Protein AF-A0AA36JRI0-F1 (afdb_monomer_lite)

pLDDT: mean 89.6, std 13.32, range [32.53, 98.69]

Sequence (360 aa):
MAWDYDLCLRDDVWRLEVPVTGDVSVDVSPTEVCLSLPGSQRRITLPVHAALCVEQCSVRRDRRGRLHLAWPGSIGGSFPVLRRVCEAPLIFVAPQFLERDLCSELIRAAQKHGKAVPIFGEDVKYDMPTWPERSDLSPALSEALESIYRRLDLLMGTVRRVDEHPARVHFVAPRGRSSRLPSGLHLDTNGAPFRFCTALIYLDTLPQPSGDGATVFPCAQNEVWSQSAHDAAKKLLAEGNLHTSNLADPDLEPLAQELVFAGEEKQGLSVYPEAGKLLLFFTMGDHGDVDPMSWHGGARVGSAGAHGGKWMLQIFKTIPPELRNHPDEVTRFLTRCRQPPSFVQGLSHHPQEKIEKPTP

Radius of gyration: 22.79 Å; chains: 1; bounding box: 61×52×59 Å

Structure (mmCIF, N/CA/C/O backbone):
data_AF-A0AA36JRI0-F1
#
_entry.id   AF-A0AA36JRI0-F1
#
loop_
_atom_site.group_PDB
_atom_site.id
_atom_site.type_symbol
_atom_site.label_atom_id
_atom_site.label_alt_id
_atom_site.label_comp_id
_atom_site.label_asym_id
_atom_site.label_entity_id
_atom_site.label_seq_id
_atom_site.pdbx_PDB_ins_code
_atom_site.Cartn_x
_atom_site.Cartn_y
_atom_site.Cartn_z
_atom_site.occupancy
_atom_site.B_iso_or_equiv
_atom_site.auth_seq_id
_atom_site.auth_comp_id
_atom_site.auth_asym_id
_atom_site.auth_atom_id
_atom_site.pdbx_PDB_model_num
ATOM 1 N N . MET A 1 1 ? -33.703 -11.365 14.535 1.00 51.75 1 MET A N 1
ATOM 2 C CA . MET A 1 1 ? -33.769 -9.938 14.152 1.00 51.75 1 MET A CA 1
ATOM 3 C C . MET A 1 1 ? -32.437 -9.295 14.497 1.00 51.75 1 MET A C 1
ATOM 5 O O . MET A 1 1 ? -32.099 -9.249 15.680 1.00 51.75 1 MET A O 1
ATOM 9 N N . ALA A 1 2 ? -31.667 -8.884 13.487 1.00 56.91 2 ALA A N 1
ATOM 10 C CA . ALA A 1 2 ? -30.500 -8.030 13.696 1.00 56.91 2 ALA A CA 1
ATOM 11 C C . ALA A 1 2 ? -30.974 -6.701 14.309 1.00 56.91 2 ALA A C 1
ATOM 13 O O . ALA A 1 2 ? -32.068 -6.244 13.985 1.00 56.91 2 ALA A O 1
ATOM 14 N N . TRP A 1 3 ? -30.230 -6.155 15.269 1.00 65.81 3 TRP A N 1
ATOM 15 C CA . TRP A 1 3 ? -30.494 -4.800 15.755 1.00 65.81 3 TRP A CA 1
ATOM 16 C C . TRP A 1 3 ? -29.685 -3.840 14.907 1.00 65.81 3 TRP A C 1
ATOM 18 O O . TRP A 1 3 ? -28.501 -4.087 14.689 1.00 65.81 3 TRP A O 1
ATOM 28 N N . ASP A 1 4 ? -30.323 -2.765 14.467 1.00 84.75 4 ASP A N 1
ATOM 29 C CA . ASP A 1 4 ? -29.620 -1.663 13.832 1.00 84.75 4 ASP A CA 1
ATOM 30 C C . ASP A 1 4 ? -28.802 -0.951 14.908 1.00 84.75 4 ASP A C 1
ATOM 32 O O . ASP A 1 4 ? -29.363 -0.394 15.850 1.00 84.75 4 ASP A O 1
ATOM 36 N N . TYR A 1 5 ? -27.480 -1.003 14.798 1.00 88.94 5 TYR A N 1
ATOM 37 C CA . TYR A 1 5 ? -26.577 -0.125 15.533 1.00 88.94 5 TYR A CA 1
ATOM 38 C C . TYR A 1 5 ? -25.754 0.673 14.526 1.00 88.94 5 TYR A C 1
ATOM 40 O O . TYR A 1 5 ? -25.496 0.202 13.419 1.00 88.94 5 TYR A O 1
ATOM 48 N N . ASP A 1 6 ? -25.344 1.875 14.915 1.00 87.62 6 ASP A N 1
ATOM 49 C CA . ASP A 1 6 ? -24.472 2.725 14.106 1.00 87.62 6 ASP A CA 1
ATOM 50 C C . ASP A 1 6 ? -23.153 2.928 14.849 1.00 87.62 6 ASP A C 1
ATOM 52 O O . ASP A 1 6 ? -23.145 3.410 15.981 1.00 87.62 6 ASP A O 1
ATOM 56 N N . LEU A 1 7 ? -22.045 2.519 14.235 1.00 87.19 7 LEU A N 1
ATOM 57 C CA . LEU A 1 7 ? -20.700 2.734 14.755 1.00 87.19 7 LEU A CA 1
ATOM 58 C C . LEU A 1 7 ? -19.967 3.683 13.810 1.00 87.19 7 LEU A C 1
ATOM 60 O O . LEU A 1 7 ? -19.677 3.325 12.669 1.00 87.19 7 LEU A O 1
ATOM 64 N N . CYS A 1 8 ? -19.615 4.870 14.294 1.00 84.19 8 CYS A N 1
ATOM 65 C CA . CYS A 1 8 ? -18.895 5.863 13.505 1.00 84.19 8 CYS A CA 1
ATOM 66 C C . CYS A 1 8 ? -17.779 6.532 14.311 1.00 84.19 8 CYS A C 1
ATOM 68 O O . CYS A 1 8 ? -17.851 6.624 15.532 1.00 84.19 8 CYS A O 1
ATOM 70 N N . LEU A 1 9 ? -16.749 7.026 13.627 1.00 78.12 9 LEU A N 1
ATOM 71 C CA . LEU A 1 9 ? -15.746 7.913 14.214 1.00 78.12 9 LEU A CA 1
ATOM 72 C C . LEU A 1 9 ? -16.093 9.358 13.838 1.00 78.12 9 LEU A C 1
ATOM 74 O O . LEU A 1 9 ? -16.295 9.652 12.659 1.00 78.12 9 LEU A O 1
ATOM 78 N N . ARG A 1 10 ? -16.179 10.259 14.822 1.00 79.56 10 ARG A N 1
ATOM 79 C CA . ARG A 1 10 ? -16.397 11.701 14.609 1.00 79.56 10 ARG A CA 1
ATOM 80 C C . ARG A 1 10 ? -15.535 12.508 15.564 1.00 79.56 10 ARG A C 1
ATOM 82 O O . ARG A 1 10 ? -15.621 12.284 16.768 1.00 79.56 10 ARG A O 1
ATOM 89 N N . ASP A 1 11 ? -14.772 13.457 15.028 1.00 79.06 11 ASP A N 1
ATOM 90 C CA . ASP A 1 11 ? -13.892 14.341 15.805 1.00 79.06 11 ASP A CA 1
ATOM 91 C C . ASP A 1 11 ? -12.922 13.546 16.703 1.00 79.06 11 ASP A C 1
ATOM 93 O O . ASP A 1 11 ? -12.803 13.818 17.893 1.00 79.06 11 ASP A O 1
ATOM 97 N N . ASP A 1 12 ? -12.317 12.487 16.150 1.00 75.50 12 ASP A N 1
ATOM 98 C CA . ASP A 1 12 ? -11.461 11.528 16.868 1.00 75.50 12 ASP A CA 1
ATOM 99 C C . ASP A 1 12 ? -12.136 10.844 18.074 1.00 75.50 12 ASP A C 1
ATOM 101 O O . ASP A 1 12 ? -11.476 10.349 18.984 1.00 75.50 12 ASP A O 1
ATOM 105 N N . VAL A 1 13 ? -13.469 10.763 18.075 1.00 80.94 13 VAL A N 1
ATOM 106 C CA . VAL A 1 13 ? -14.260 10.045 19.079 1.00 80.94 13 VAL A CA 1
ATOM 107 C C . VAL A 1 13 ? -15.108 8.989 18.386 1.00 80.94 13 VAL A C 1
ATOM 109 O O . VAL A 1 13 ? -15.960 9.297 17.547 1.00 80.94 13 VAL A O 1
ATOM 112 N N . TRP A 1 14 ? -14.884 7.726 18.736 1.00 85.69 14 TRP A N 1
ATOM 113 C CA . TRP A 1 14 ? -15.751 6.635 18.316 1.00 85.69 14 TRP A CA 1
ATOM 114 C C . TRP A 1 14 ? -17.096 6.784 18.996 1.00 85.69 14 TRP A C 1
ATOM 116 O O . TRP A 1 14 ? -17.164 7.131 20.171 1.00 85.69 14 TRP A O 1
ATOM 126 N N . ARG A 1 15 ? -18.167 6.533 18.252 1.00 91.38 15 ARG A N 1
ATOM 127 C CA . ARG A 1 15 ? -19.544 6.616 18.719 1.00 91.38 15 ARG A CA 1
ATOM 128 C C . ARG A 1 15 ? -20.286 5.371 18.282 1.00 91.38 15 ARG A C 1
ATOM 130 O O . ARG A 1 15 ? -20.359 5.098 17.088 1.00 91.38 15 ARG A O 1
ATOM 137 N N . LEU A 1 16 ? -20.842 4.653 19.248 1.00 92.62 16 LEU A N 1
ATOM 138 C CA . LEU A 1 16 ? -21.765 3.550 19.022 1.00 92.62 16 LEU A CA 1
ATOM 139 C C . LEU A 1 16 ? -23.159 3.983 19.476 1.00 92.62 16 LEU A C 1
ATOM 141 O O . LEU A 1 16 ? -23.380 4.223 20.664 1.00 92.62 16 LEU A O 1
ATOM 145 N N . GLU A 1 17 ? -24.092 4.067 18.535 1.00 94.12 17 GLU A N 1
ATOM 146 C CA . GLU A 1 17 ? -25.504 4.311 18.805 1.00 94.12 17 GLU A CA 1
ATOM 147 C C . GLU A 1 17 ? -26.285 2.999 18.742 1.00 94.12 17 GLU A C 1
ATOM 149 O O . GLU A 1 17 ? -26.273 2.303 17.726 1.00 94.12 17 GLU A O 1
ATOM 154 N N . VAL A 1 18 ? -26.999 2.674 19.822 1.00 92.81 18 VAL A N 1
ATOM 155 C CA . VAL A 1 18 ? -27.837 1.474 19.907 1.00 92.81 18 VAL A CA 1
ATOM 156 C C . VAL A 1 18 ? -29.251 1.854 20.354 1.00 92.81 18 VAL A C 1
ATOM 158 O O . VAL A 1 18 ? -29.426 2.421 21.439 1.00 92.81 18 VAL A O 1
ATOM 161 N N . PRO A 1 19 ? -30.297 1.555 19.568 1.00 91.19 19 PRO A N 1
ATOM 162 C CA . PRO A 1 19 ? -31.673 1.740 20.000 1.00 91.19 19 PRO A CA 1
ATOM 163 C C . PRO A 1 19 ? -31.998 0.728 21.105 1.00 91.19 19 PRO A C 1
ATOM 165 O O . PRO A 1 19 ? -31.908 -0.476 20.892 1.00 91.19 19 PRO A O 1
ATOM 168 N N . VAL A 1 20 ? -32.382 1.205 22.293 1.00 90.81 20 VAL A N 1
ATOM 169 C CA . VAL A 1 20 ? -32.739 0.352 23.440 1.00 90.81 20 VAL A CA 1
ATOM 170 C C . VAL A 1 20 ? -34.065 0.802 24.060 1.00 90.81 20 VAL A C 1
ATOM 172 O O . VAL A 1 20 ? -34.283 1.980 24.345 1.00 90.81 20 VAL A O 1
ATOM 175 N N . THR A 1 21 ? -34.960 -0.147 24.323 1.00 88.31 21 THR A N 1
ATOM 176 C CA . THR A 1 21 ? -36.229 0.086 25.032 1.00 88.31 21 THR A CA 1
ATOM 177 C C . THR A 1 21 ? -36.156 -0.508 26.436 1.00 88.31 21 THR A C 1
ATOM 179 O O . THR A 1 21 ? -35.796 -1.673 26.576 1.00 88.31 21 THR A O 1
ATOM 182 N N . GLY A 1 22 ? -36.532 0.261 27.462 1.00 90.00 22 GLY A N 1
ATOM 183 C CA . GLY A 1 22 ? -36.491 -0.189 28.863 1.00 90.00 22 GLY A CA 1
ATOM 184 C C . GLY A 1 22 ? -35.139 0.024 29.546 1.00 90.00 22 GLY A C 1
ATOM 185 O O . GLY A 1 22 ? -34.288 0.743 29.018 1.00 90.00 22 GLY A O 1
ATOM 186 N N . ASP A 1 23 ? -34.965 -0.539 30.736 1.00 92.25 23 ASP A N 1
ATOM 187 C CA . ASP A 1 23 ? -33.717 -0.438 31.496 1.00 92.25 23 ASP A CA 1
ATOM 188 C C . ASP A 1 23 ? -32.649 -1.356 30.898 1.00 92.25 23 ASP A C 1
ATOM 190 O O . ASP A 1 23 ? -32.921 -2.505 30.552 1.00 92.25 23 ASP A O 1
ATOM 194 N N . VAL A 1 24 ? -31.435 -0.829 30.747 1.00 94.44 24 VAL A N 1
ATOM 195 C CA . VAL A 1 24 ? -30.297 -1.546 30.170 1.00 94.44 24 VAL A CA 1
ATOM 196 C C . VAL A 1 24 ? -29.078 -1.349 31.059 1.00 94.44 24 VAL A C 1
ATOM 198 O O . VAL A 1 24 ? -28.782 -0.224 31.463 1.00 94.44 24 VAL A O 1
ATOM 201 N N . SER A 1 25 ? -28.359 -2.429 31.351 1.00 94.56 25 SER A N 1
ATOM 202 C CA . SER A 1 25 ? -26.999 -2.349 31.882 1.00 94.56 25 SER A CA 1
ATOM 203 C C . SER A 1 25 ? -26.004 -2.549 30.748 1.00 94.56 25 SER A C 1
ATOM 205 O O . SER A 1 25 ? -26.218 -3.384 29.867 1.00 94.56 25 SER A O 1
ATOM 207 N N . VAL A 1 26 ? -24.915 -1.794 30.785 1.00 94.50 26 VAL A N 1
ATOM 208 C CA . VAL A 1 26 ? -23.880 -1.808 29.754 1.00 94.50 26 VAL A CA 1
ATOM 209 C C . VAL A 1 26 ? -22.595 -2.286 30.399 1.00 94.50 26 VAL A C 1
ATOM 211 O O . VAL A 1 26 ? -22.157 -1.704 31.388 1.00 94.50 26 VAL A O 1
ATOM 214 N N . ASP A 1 27 ? -22.016 -3.333 29.835 1.00 94.06 27 ASP A N 1
ATOM 215 C CA . ASP A 1 27 ? -20.672 -3.795 30.147 1.00 94.06 27 ASP A CA 1
ATOM 216 C C . ASP A 1 27 ? -19.816 -3.634 28.891 1.00 94.06 27 ASP A C 1
ATOM 218 O O . ASP A 1 27 ? -20.281 -3.880 27.775 1.00 94.06 27 ASP A O 1
ATOM 222 N N . VAL A 1 28 ? -18.593 -3.150 29.052 1.00 91.56 28 VAL A N 1
ATOM 223 C CA . VAL A 1 28 ? -17.714 -2.832 27.928 1.00 91.56 28 VAL A CA 1
ATOM 224 C C . VAL A 1 28 ? -16.363 -3.490 28.123 1.00 91.56 28 VAL A C 1
ATOM 226 O O . VAL A 1 28 ? -15.772 -3.475 29.198 1.00 91.56 28 VAL A O 1
ATOM 229 N N . SER A 1 29 ? -15.853 -4.033 27.032 1.00 88.00 29 SER A N 1
ATOM 230 C CA . SER A 1 29 ? -14.490 -4.520 26.904 1.00 88.00 29 SER A CA 1
ATOM 231 C C . SER A 1 29 ? -13.865 -3.898 25.654 1.00 88.00 29 SER A C 1
ATOM 233 O O . SER A 1 29 ? -14.593 -3.359 24.814 1.00 88.00 29 SER A O 1
ATOM 235 N N . PRO A 1 30 ? -12.538 -3.995 25.470 1.00 82.12 30 PRO A N 1
ATOM 236 C CA . PRO A 1 30 ? -11.886 -3.423 24.299 1.00 82.12 30 PRO A CA 1
ATOM 237 C C . PRO A 1 30 ? -12.474 -3.881 22.963 1.00 82.12 30 PRO A C 1
ATOM 239 O O . PRO A 1 30 ? -12.419 -3.133 21.999 1.00 82.12 30 PRO A O 1
ATOM 242 N N . THR A 1 31 ? -13.057 -5.075 22.874 1.00 84.94 31 THR A N 1
ATOM 243 C CA . THR A 1 31 ? -13.561 -5.638 21.610 1.00 84.94 31 THR A CA 1
ATOM 244 C C . THR A 1 31 ? -15.061 -5.905 21.609 1.00 84.94 31 THR A C 1
ATOM 246 O O . THR A 1 31 ? -15.596 -6.362 20.601 1.00 84.94 31 THR A O 1
ATOM 249 N N . GLU A 1 32 ? -15.764 -5.644 22.708 1.00 92.00 32 GLU A N 1
ATOM 250 C CA . GLU A 1 32 ? -17.172 -6.009 22.836 1.00 92.00 32 GLU A CA 1
ATOM 251 C C . GLU A 1 32 ? -17.938 -5.041 23.734 1.00 92.00 32 GLU A C 1
ATOM 253 O O . GLU A 1 32 ? -17.465 -4.661 24.804 1.00 92.00 32 GLU A O 1
ATOM 258 N N . VAL A 1 33 ? -19.159 -4.708 23.318 1.00 92.94 33 VAL A N 1
ATOM 259 C CA . VAL A 1 33 ? -20.163 -4.034 24.142 1.00 92.94 33 VAL A CA 1
ATOM 260 C C . VAL A 1 33 ? -21.276 -5.028 24.463 1.00 92.94 33 VAL A C 1
ATOM 262 O O . VAL A 1 33 ? -22.006 -5.482 23.578 1.00 92.94 33 VAL A O 1
ATOM 265 N N . CYS A 1 34 ? -21.405 -5.363 25.740 1.00 95.12 34 CYS A N 1
ATOM 266 C CA . CYS A 1 34 ? -22.436 -6.222 26.299 1.00 95.12 34 CYS A CA 1
ATOM 267 C C . CYS A 1 34 ? -23.612 -5.368 26.799 1.00 95.12 34 CYS A C 1
ATOM 269 O O . CYS A 1 34 ? -23.465 -4.554 27.706 1.00 95.12 34 CYS A O 1
ATOM 271 N N . LEU A 1 35 ? -24.802 -5.568 26.237 1.00 94.75 35 LEU A N 1
ATOM 272 C CA . LEU A 1 35 ? -26.036 -4.910 26.666 1.00 94.75 35 LEU A CA 1
ATOM 273 C C . LEU A 1 35 ? -26.950 -5.939 27.330 1.00 94.75 35 LEU A C 1
ATOM 275 O O . LEU A 1 35 ? -27.392 -6.878 26.663 1.00 94.75 35 LEU A O 1
ATOM 279 N N . SER A 1 36 ? -27.267 -5.760 28.610 1.00 95.19 36 SER A N 1
ATOM 280 C CA . SER A 1 36 ? -28.205 -6.636 29.325 1.00 95.19 36 SER A CA 1
ATOM 281 C C . SER A 1 36 ? -29.520 -5.909 29.575 1.00 95.19 36 SER A C 1
ATOM 283 O O . SER A 1 36 ? -29.559 -4.837 30.176 1.00 95.19 36 SER A O 1
ATOM 285 N N . LEU A 1 37 ? -30.599 -6.514 29.094 1.00 93.00 37 LEU A N 1
ATOM 286 C CA . LEU A 1 37 ? -31.987 -6.083 29.238 1.00 93.00 37 LEU A CA 1
ATOM 287 C C . LEU A 1 37 ? -32.733 -7.129 30.090 1.00 93.00 37 LEU A C 1
ATOM 289 O O . LEU A 1 37 ? -32.283 -8.277 30.180 1.00 93.00 37 LEU A O 1
ATOM 293 N N . PRO A 1 38 ? -33.901 -6.810 30.673 1.00 94.00 38 PRO A N 1
ATOM 294 C CA . PRO A 1 38 ? -34.720 -7.807 31.356 1.00 94.00 38 PRO A CA 1
ATOM 295 C C . PRO A 1 38 ? -35.014 -9.014 30.448 1.00 94.00 38 PRO A C 1
ATOM 297 O O . PRO A 1 38 ? -35.677 -8.890 29.420 1.00 94.00 38 PRO A O 1
ATOM 300 N N . GLY A 1 39 ? -34.474 -10.182 30.809 1.00 92.94 39 GLY A N 1
ATOM 301 C CA . GLY A 1 39 ? -34.666 -11.438 30.076 1.00 92.94 39 GLY A CA 1
ATOM 302 C C . GLY A 1 39 ? -33.853 -11.599 28.785 1.00 92.94 39 GLY A C 1
ATOM 303 O O . GLY A 1 39 ? -34.074 -12.572 28.068 1.00 92.94 39 GLY A O 1
ATOM 304 N N . SER A 1 40 ? -32.920 -10.694 28.459 1.00 92.88 40 SER A N 1
ATOM 305 C CA . SER A 1 40 ? -32.043 -10.875 27.292 1.00 92.88 40 SER A CA 1
ATOM 306 C C . SER A 1 40 ? -30.677 -10.204 27.440 1.00 92.88 40 SER A C 1
ATOM 308 O O . SER A 1 40 ? -30.541 -9.163 28.073 1.00 92.88 40 SER A O 1
ATOM 310 N N . GLN A 1 41 ? -29.656 -10.790 26.815 1.00 94.06 41 GLN A N 1
ATOM 311 C CA . GLN A 1 41 ? -28.317 -10.212 26.711 1.00 94.06 41 GLN A CA 1
ATOM 312 C C . GLN A 1 41 ? -27.930 -10.105 25.239 1.00 94.06 41 GLN A C 1
ATOM 314 O O . GLN A 1 41 ? -28.270 -10.970 24.427 1.00 94.06 41 GLN A O 1
ATOM 319 N N . ARG A 1 42 ? -27.217 -9.038 24.891 1.00 89.69 42 ARG A N 1
ATOM 320 C CA . ARG A 1 42 ? -26.700 -8.796 23.546 1.00 89.69 42 ARG A CA 1
ATOM 321 C C . ARG A 1 42 ? -25.233 -8.438 23.594 1.00 89.69 42 ARG A C 1
ATOM 323 O O . ARG A 1 42 ? -24.788 -7.781 24.525 1.00 89.69 42 ARG A O 1
ATOM 330 N N . ARG A 1 43 ? -24.512 -8.861 22.561 1.00 93.94 43 ARG A N 1
ATOM 331 C CA . ARG A 1 43 ? -23.087 -8.605 22.380 1.00 93.94 43 ARG A CA 1
ATOM 332 C C . ARG A 1 43 ? -22.886 -7.927 21.040 1.00 93.94 43 ARG A C 1
ATOM 334 O O . ARG A 1 43 ? -23.352 -8.436 20.023 1.00 93.94 43 ARG A O 1
ATOM 341 N N . ILE A 1 44 ? -22.239 -6.772 21.060 1.00 90.38 44 ILE A N 1
ATOM 342 C CA . ILE A 1 44 ? -21.824 -6.043 19.868 1.00 90.38 44 ILE A CA 1
ATOM 343 C C . ILE A 1 44 ? -20.311 -6.165 19.813 1.00 90.38 44 ILE A C 1
ATOM 345 O O . ILE A 1 44 ? -19.612 -5.545 20.611 1.00 90.38 44 ILE A O 1
ATOM 349 N N . THR A 1 45 ? -19.808 -6.982 18.893 1.00 86.19 45 THR A N 1
ATOM 350 C CA . THR A 1 45 ? -18.370 -7.072 18.643 1.00 86.19 45 THR A CA 1
ATOM 351 C C . THR A 1 45 ? -17.930 -5.810 17.919 1.00 86.19 45 THR A C 1
ATOM 353 O O . THR A 1 45 ? -18.391 -5.517 16.814 1.00 86.19 45 THR A O 1
ATOM 356 N N . LEU A 1 46 ? -17.050 -5.051 18.558 1.00 83.25 46 LEU A N 1
ATOM 357 C CA . LEU A 1 46 ? -16.440 -3.886 17.948 1.00 83.25 46 LEU A CA 1
ATOM 358 C C . LEU A 1 46 ? -15.365 -4.352 16.967 1.00 83.25 46 LEU A C 1
ATOM 360 O O . LEU A 1 46 ? -14.631 -5.304 17.254 1.00 83.25 46 LEU A O 1
ATOM 364 N N . PRO A 1 47 ? -15.231 -3.692 15.809 1.00 72.94 47 PRO A N 1
ATOM 365 C CA . PRO A 1 47 ? -14.081 -3.934 14.968 1.00 72.94 47 PRO A CA 1
ATOM 366 C C . PRO A 1 47 ? -12.821 -3.554 15.749 1.00 72.94 47 PRO A C 1
ATOM 368 O O . PRO A 1 47 ? -12.815 -2.586 16.504 1.00 72.94 47 PRO A O 1
ATOM 371 N N . VAL A 1 48 ? -11.734 -4.298 15.549 1.00 65.75 48 VAL A N 1
ATOM 372 C CA . VAL A 1 48 ? -10.493 -4.114 16.324 1.00 65.75 48 VAL A CA 1
ATOM 373 C C . VAL A 1 48 ? -9.946 -2.684 16.221 1.00 65.75 48 VAL A C 1
ATOM 375 O O . VAL A 1 48 ? -9.360 -2.164 17.164 1.00 65.75 48 VAL A O 1
ATOM 378 N N . HIS A 1 49 ? -10.200 -2.007 15.104 1.00 62.41 49 HIS A N 1
ATOM 379 C CA . HIS A 1 49 ? -9.804 -0.616 14.898 1.00 62.41 49 HIS A CA 1
ATOM 380 C C . HIS A 1 49 ? -10.644 0.409 15.684 1.00 62.41 49 HIS A C 1
ATOM 382 O O . HIS A 1 49 ? -10.239 1.559 15.832 1.00 62.41 49 HIS A O 1
ATOM 388 N N . ALA A 1 50 ? -11.806 -0.003 16.185 1.00 72.94 50 ALA A N 1
ATOM 389 C CA . ALA A 1 50 ? -12.649 0.756 17.095 1.00 72.94 50 ALA A CA 1
ATOM 390 C C . ALA A 1 50 ? -12.550 0.199 18.517 1.00 72.94 50 ALA A C 1
ATOM 392 O O . ALA A 1 50 ? -13.511 0.299 19.277 1.00 72.94 50 ALA A O 1
ATOM 393 N N . ALA A 1 51 ? -11.413 -0.413 18.875 1.00 76.50 51 ALA A N 1
ATOM 394 C CA . ALA A 1 51 ? -11.249 -0.971 20.203 1.00 76.50 51 ALA A CA 1
ATOM 395 C C . ALA A 1 51 ? -11.539 0.089 21.275 1.00 76.50 51 ALA A C 1
ATOM 397 O O . ALA A 1 51 ? -11.040 1.218 21.214 1.00 76.50 51 ALA A O 1
ATOM 398 N N . LEU A 1 52 ? -12.393 -0.280 22.221 1.00 78.88 52 LEU A N 1
ATOM 399 C CA . LEU A 1 52 ? -12.959 0.622 23.208 1.00 78.88 52 LEU A CA 1
ATOM 400 C C . LEU A 1 52 ? -11.939 0.884 24.316 1.00 78.88 52 LEU A C 1
ATOM 402 O O . LEU A 1 52 ? -11.442 -0.044 24.952 1.00 78.88 52 LEU A O 1
ATOM 406 N N . CYS A 1 53 ? -11.611 2.156 24.547 1.00 80.50 53 CYS A N 1
ATOM 407 C CA . CYS A 1 53 ? -10.861 2.548 25.737 1.00 80.50 53 CYS A CA 1
ATOM 408 C C . CYS A 1 53 ? -11.838 2.556 26.910 1.00 80.50 53 CYS A C 1
ATOM 410 O O . CYS A 1 53 ? -12.602 3.507 27.072 1.00 80.50 53 CYS A O 1
ATOM 412 N N . VAL A 1 54 ? -11.869 1.456 27.666 1.00 80.81 54 VAL A N 1
ATOM 413 C CA . VAL A 1 54 ? -12.856 1.208 28.732 1.00 80.81 54 VAL A CA 1
ATOM 414 C C . VAL A 1 54 ? -12.852 2.344 29.751 1.00 80.81 54 VAL A C 1
ATOM 416 O O . VAL A 1 54 ? -13.908 2.832 30.141 1.00 80.81 54 VAL A O 1
ATOM 419 N N . GLU A 1 55 ? -11.667 2.836 30.100 1.00 83.94 55 GLU A N 1
ATOM 420 C CA . GLU A 1 55 ? -11.448 3.896 31.083 1.00 83.94 55 GLU A CA 1
ATOM 421 C C . GLU A 1 55 ? -11.949 5.267 30.611 1.00 83.94 55 GLU A C 1
ATOM 423 O O . GLU A 1 55 ? -12.234 6.141 31.428 1.00 83.94 55 GLU A O 1
ATOM 428 N N . GLN A 1 56 ? -12.046 5.468 29.295 1.00 83.06 56 GLN A N 1
ATOM 429 C CA . GLN A 1 56 ? -12.432 6.738 28.672 1.00 83.06 56 GLN A CA 1
ATOM 430 C C . GLN A 1 56 ? -13.774 6.640 27.935 1.00 83.06 56 GLN A C 1
ATOM 432 O O . GLN A 1 56 ? -14.192 7.588 27.266 1.00 83.06 56 GLN A O 1
ATOM 437 N N . CYS A 1 57 ? -14.465 5.505 28.050 1.00 91.06 57 CYS A N 1
ATOM 438 C CA . CYS A 1 57 ? -15.761 5.306 27.436 1.00 91.06 57 CYS A CA 1
ATOM 439 C C . CYS A 1 57 ? -16.849 5.979 28.266 1.00 91.06 57 CYS A C 1
ATOM 441 O O . CYS A 1 57 ? -17.159 5.593 29.391 1.00 91.06 57 CYS A O 1
ATOM 443 N N . SER A 1 58 ? -17.485 6.973 27.666 1.00 93.00 58 SER A N 1
ATOM 444 C CA . SER A 1 58 ? -18.707 7.570 28.179 1.00 93.00 58 SER A CA 1
ATOM 445 C C . SER A 1 58 ? -19.922 6.808 27.661 1.00 93.00 58 SER A C 1
ATOM 447 O O . SER A 1 58 ? -19.986 6.432 26.492 1.00 93.00 58 SER A O 1
ATOM 449 N N . VAL A 1 59 ? -20.905 6.596 28.531 1.00 95.00 59 VAL A N 1
ATOM 450 C CA . VAL A 1 59 ? -22.180 5.965 28.185 1.00 95.00 59 VAL A CA 1
ATOM 451 C C . VAL A 1 59 ? -23.290 6.934 28.557 1.00 95.00 59 VAL A C 1
ATOM 453 O O . VAL A 1 59 ? -23.397 7.360 29.706 1.00 95.00 59 VAL A O 1
ATOM 456 N N . ARG A 1 60 ? -24.120 7.309 27.586 1.00 95.44 60 ARG A N 1
ATOM 457 C CA . ARG A 1 60 ? -25.251 8.219 27.801 1.00 95.44 60 ARG A CA 1
ATOM 458 C C . ARG A 1 60 ? -26.496 7.695 27.106 1.00 95.44 60 ARG A C 1
ATOM 460 O O . ARG A 1 60 ? -26.416 7.101 26.036 1.00 95.44 60 ARG A O 1
ATOM 467 N N . ARG A 1 61 ? -27.659 7.960 27.690 1.00 94.81 61 ARG A N 1
ATOM 468 C CA . ARG A 1 61 ? -28.951 7.675 27.064 1.00 94.81 61 ARG A CA 1
ATOM 469 C C . ARG A 1 61 ? -29.607 8.977 26.637 1.00 94.81 61 ARG A C 1
ATOM 471 O O . ARG A 1 61 ? -29.672 9.916 27.427 1.00 94.81 61 ARG A O 1
ATOM 478 N N . ASP A 1 62 ? -30.075 9.049 25.396 1.00 93.50 62 ASP A N 1
ATOM 479 C CA . ASP A 1 62 ? -30.820 10.215 24.929 1.00 93.50 62 ASP A CA 1
ATOM 480 C C . ASP A 1 62 ? -32.311 10.147 25.307 1.00 93.50 62 ASP A C 1
ATOM 482 O O . ASP A 1 62 ? -32.827 9.130 25.777 1.00 93.50 62 ASP A O 1
ATOM 486 N N . ARG A 1 63 ? -33.035 11.251 25.084 1.00 92.56 63 ARG A N 1
ATOM 487 C CA . ARG A 1 63 ? -34.478 11.353 25.381 1.00 92.56 63 ARG A CA 1
ATOM 488 C C . ARG A 1 63 ? -35.350 10.420 24.535 1.00 92.56 63 ARG A C 1
ATOM 490 O O . ARG A 1 63 ? -36.503 10.199 24.885 1.00 92.56 63 ARG A O 1
ATOM 497 N N . ARG A 1 64 ? -34.831 9.906 23.417 1.00 92.50 64 ARG A N 1
ATOM 498 C CA . ARG A 1 64 ? -35.507 8.931 22.547 1.00 92.50 64 ARG A CA 1
ATOM 499 C C . ARG A 1 64 ? -35.197 7.494 22.969 1.00 92.50 64 ARG A C 1
ATOM 501 O O . ARG A 1 64 ? -35.616 6.558 22.297 1.00 92.50 64 ARG A O 1
ATOM 508 N N . GLY A 1 65 ? -34.467 7.324 24.069 1.00 89.62 65 GLY A N 1
ATOM 509 C CA . GLY A 1 65 ? -34.094 6.037 24.616 1.00 89.62 65 GLY A CA 1
ATOM 510 C C . GLY A 1 65 ? -32.876 5.407 23.949 1.00 89.62 65 GLY A C 1
ATOM 511 O O . GLY A 1 65 ? -32.532 4.304 24.353 1.00 89.62 65 GLY A O 1
ATOM 512 N N . ARG A 1 66 ? -32.196 6.058 22.994 1.00 93.31 66 ARG A N 1
ATOM 513 C CA . ARG A 1 66 ? -30.991 5.484 22.371 1.00 93.31 66 ARG A CA 1
ATOM 514 C C . ARG A 1 66 ? -29.816 5.547 23.330 1.00 93.31 66 ARG A C 1
ATOM 516 O O . ARG A 1 66 ? -29.612 6.556 24.007 1.00 93.31 66 ARG A O 1
ATOM 523 N N . LEU A 1 67 ? -29.044 4.474 23.357 1.00 94.19 67 LEU A N 1
ATOM 524 C CA . LEU A 1 67 ? -27.780 4.400 24.060 1.00 94.19 67 LEU A CA 1
ATOM 525 C C . LEU A 1 67 ? -26.674 4.906 23.138 1.00 94.19 67 LEU A C 1
ATOM 527 O O . LEU A 1 67 ? -26.572 4.471 21.997 1.00 94.19 67 LEU A O 1
ATOM 531 N N . HIS A 1 68 ? -25.854 5.813 23.646 1.00 94.88 68 HIS A N 1
ATOM 532 C CA . HIS A 1 68 ? -24.688 6.354 22.968 1.00 94.88 68 HIS A CA 1
ATOM 533 C C . HIS A 1 68 ? -23.473 5.997 23.807 1.00 94.88 68 HIS A C 1
ATOM 535 O O . HIS A 1 68 ? -23.350 6.472 24.940 1.00 94.88 68 HIS A O 1
ATOM 541 N N . LEU A 1 69 ? -22.587 5.180 23.258 1.00 95.38 69 LEU A N 1
ATOM 542 C CA . LEU A 1 69 ? -21.255 4.993 23.807 1.00 95.38 69 LEU A CA 1
ATOM 543 C C . LEU A 1 69 ? -20.307 5.876 23.015 1.00 95.38 69 LEU A C 1
ATOM 545 O O . LEU A 1 69 ? -20.396 5.911 21.789 1.00 95.38 69 LEU A O 1
ATOM 549 N N . ALA A 1 70 ? -19.426 6.588 23.702 1.00 91.81 70 ALA A N 1
ATOM 550 C CA . ALA A 1 70 ? -18.407 7.387 23.055 1.00 91.81 70 ALA A CA 1
ATOM 551 C C . ALA A 1 70 ? -17.069 7.251 23.771 1.00 91.81 70 ALA A C 1
ATOM 553 O O . ALA A 1 70 ? -17.000 7.478 24.978 1.00 91.81 70 ALA A O 1
ATOM 554 N N . TRP A 1 71 ? -16.022 6.904 23.031 1.00 90.69 71 TRP A N 1
ATOM 555 C CA . TRP A 1 71 ? -14.660 6.772 23.543 1.00 90.69 71 TRP A CA 1
ATOM 556 C C . TRP A 1 71 ? -13.689 7.447 22.576 1.00 90.69 71 TRP A C 1
ATOM 558 O O . TRP A 1 71 ? -13.943 7.462 21.368 1.00 90.69 71 TRP A O 1
ATOM 568 N N . PRO A 1 72 ? -12.593 8.041 23.070 1.00 78.44 72 PRO A N 1
ATOM 569 C CA . PRO A 1 72 ? -11.587 8.609 22.190 1.00 78.44 72 PRO A CA 1
ATOM 570 C C . PRO A 1 72 ? -11.035 7.523 21.268 1.00 78.44 72 PRO A C 1
ATOM 572 O O . PRO A 1 72 ? -10.864 6.363 21.659 1.00 78.44 72 PRO A O 1
ATOM 575 N N . GLY A 1 73 ? -10.754 7.905 20.028 1.00 70.88 73 GLY A N 1
ATOM 576 C CA . GLY A 1 73 ? -9.920 7.118 19.146 1.00 70.88 73 GLY A CA 1
ATOM 577 C C . GLY A 1 73 ? -8.612 6.845 19.874 1.00 70.88 73 GLY A C 1
ATOM 578 O O . GLY A 1 73 ? -7.903 7.765 20.264 1.00 70.88 73 GLY A O 1
ATOM 579 N N . SER A 1 74 ? -8.274 5.574 20.066 1.00 61.47 74 SER A N 1
ATOM 580 C CA . SER A 1 74 ? -7.026 5.149 20.717 1.00 61.47 74 SER A CA 1
ATOM 581 C C . SER A 1 74 ? -5.766 5.482 19.901 1.00 61.47 74 SER A C 1
ATOM 583 O O . SER A 1 74 ? -4.662 5.052 20.235 1.00 61.47 74 SER A O 1
ATOM 585 N N . ILE A 1 75 ? -5.933 6.239 18.818 1.00 62.84 75 ILE A N 1
ATOM 586 C CA . ILE A 1 75 ? -4.902 6.718 17.919 1.00 62.84 75 ILE A CA 1
ATOM 587 C C . ILE A 1 75 ? -4.843 8.230 18.129 1.00 62.84 75 ILE A C 1
ATOM 589 O O . ILE A 1 75 ? -5.667 8.957 17.590 1.00 62.84 75 ILE A O 1
ATOM 593 N N . GLY A 1 76 ? -3.923 8.703 18.970 1.00 59.38 76 GLY A N 1
ATOM 594 C CA . GLY A 1 76 ? -3.713 10.140 19.139 1.00 59.38 76 GLY A CA 1
ATOM 595 C C . GLY A 1 76 ? -3.369 10.809 17.801 1.00 59.38 76 GLY A C 1
ATOM 596 O O . GLY A 1 76 ? -2.565 10.275 17.034 1.00 59.38 76 GLY A O 1
ATOM 597 N N . GLY A 1 77 ? -3.967 11.974 17.547 1.00 66.81 77 GLY A N 1
ATOM 598 C CA . GLY A 1 77 ? -3.777 12.766 16.329 1.00 66.81 77 GLY A CA 1
ATOM 599 C C . GLY A 1 77 ? -4.910 12.611 15.311 1.00 66.81 77 GLY A C 1
ATOM 600 O O . GLY A 1 77 ? -5.610 11.604 15.284 1.00 66.81 77 GLY A O 1
ATOM 601 N N . SER A 1 78 ? -5.068 13.618 14.450 1.00 71.25 78 SER A N 1
ATOM 602 C CA . SER A 1 78 ? -6.078 13.612 13.391 1.00 71.25 78 SER A CA 1
ATOM 603 C C . SER A 1 78 ? -5.833 12.470 12.406 1.00 71.25 78 SER A C 1
ATOM 605 O O . SER A 1 78 ? -4.706 12.301 11.922 1.00 71.25 78 SER A O 1
ATOM 607 N N . PHE A 1 79 ? -6.882 11.732 12.039 1.00 75.38 79 PHE A N 1
ATOM 608 C CA . PHE A 1 79 ? -6.759 10.736 10.978 1.00 75.38 79 PHE A CA 1
ATOM 609 C C . PHE A 1 79 ? -6.342 11.386 9.654 1.00 75.38 79 PHE A C 1
ATOM 611 O O . PHE A 1 79 ? -6.907 12.406 9.246 1.00 75.38 79 PHE A O 1
ATOM 618 N N . PRO A 1 80 ? -5.371 10.791 8.945 1.00 82.38 80 PRO A N 1
ATOM 619 C CA . PRO A 1 80 ? -4.967 11.307 7.657 1.00 82.38 80 PRO A CA 1
ATOM 620 C C . PRO A 1 80 ? -6.107 11.131 6.657 1.00 82.38 80 PRO A C 1
ATOM 622 O O . PRO A 1 80 ? -6.700 10.057 6.550 1.00 82.38 80 PRO A O 1
ATOM 625 N N . VAL A 1 81 ? -6.372 12.185 5.885 1.00 88.19 81 VAL A N 1
ATOM 626 C CA . VAL A 1 81 ? -7.324 12.128 4.777 1.00 88.19 81 VAL A CA 1
ATOM 627 C C . VAL A 1 81 ? -6.766 11.212 3.695 1.00 88.19 81 VAL A C 1
ATOM 629 O O . VAL A 1 81 ? -5.802 11.551 3.001 1.00 88.19 81 VAL A O 1
ATOM 632 N N . LEU A 1 82 ? -7.397 10.054 3.544 1.00 93.06 82 LEU A N 1
ATOM 633 C CA . LEU A 1 82 ? -7.085 9.080 2.521 1.00 93.06 82 LEU A CA 1
ATOM 634 C C . LEU A 1 82 ? -7.780 9.481 1.215 1.00 93.06 82 LEU A C 1
ATOM 636 O O . LEU A 1 82 ? -9.007 9.545 1.131 1.00 93.06 82 LEU A O 1
ATOM 640 N N . ARG A 1 83 ? -6.989 9.758 0.180 1.00 95.12 83 ARG A N 1
ATOM 641 C CA . ARG A 1 83 ? -7.471 10.130 -1.154 1.00 95.12 83 ARG A CA 1
ATOM 642 C C . ARG A 1 83 ? -7.325 8.946 -2.090 1.00 95.12 83 ARG A C 1
ATOM 644 O O . ARG A 1 83 ? -6.212 8.462 -2.283 1.00 95.12 83 ARG A O 1
ATOM 651 N N . ARG A 1 84 ? -8.423 8.500 -2.698 1.00 95.75 84 ARG A N 1
ATOM 652 C CA . ARG A 1 84 ? -8.364 7.524 -3.790 1.00 95.75 84 ARG A CA 1
ATOM 653 C C . ARG A 1 84 ? -7.807 8.214 -5.033 1.00 95.75 84 ARG A C 1
ATOM 655 O O . ARG A 1 84 ? -8.356 9.227 -5.455 1.00 95.75 84 ARG A O 1
ATOM 662 N N . VAL A 1 85 ? -6.715 7.690 -5.582 1.00 96.81 85 VAL A N 1
ATOM 663 C CA . VAL A 1 85 ? -6.036 8.256 -6.767 1.00 96.81 85 VAL A CA 1
ATOM 664 C C . VAL A 1 85 ? -6.100 7.343 -7.984 1.00 96.81 85 VAL A C 1
ATOM 666 O O . VAL A 1 85 ? -5.823 7.795 -9.088 1.00 96.81 85 VAL A O 1
ATOM 669 N N . CYS A 1 86 ? -6.468 6.077 -7.797 1.00 97.25 86 CYS A N 1
ATOM 670 C CA . CYS A 1 86 ? -6.754 5.148 -8.881 1.00 97.25 86 CYS A CA 1
ATOM 671 C C . CYS A 1 86 ? -7.763 4.096 -8.405 1.00 97.25 86 CYS A C 1
ATOM 673 O O . CYS A 1 86 ? -7.763 3.719 -7.228 1.00 97.25 86 CYS A O 1
ATOM 675 N N . GLU A 1 87 ? -8.641 3.659 -9.304 1.00 96.44 87 GLU A N 1
ATOM 676 C CA . GLU A 1 87 ? -9.604 2.581 -9.046 1.00 96.44 87 GLU A CA 1
ATOM 677 C C . GLU A 1 87 ? -9.083 1.218 -9.510 1.00 96.44 87 GLU A C 1
ATOM 679 O O . GLU A 1 87 ? -9.418 0.203 -8.899 1.00 96.44 87 GLU A O 1
ATOM 684 N N . ALA A 1 88 ? -8.239 1.204 -10.545 1.00 96.81 88 ALA A N 1
ATOM 685 C CA . ALA A 1 88 ? -7.693 -0.003 -11.148 1.00 96.81 88 ALA A CA 1
ATOM 686 C C . ALA A 1 88 ? -6.207 0.220 -11.530 1.00 96.81 88 ALA A C 1
ATOM 688 O O . ALA A 1 88 ? -5.929 0.879 -12.531 1.00 96.81 88 ALA A O 1
ATOM 689 N N . PRO A 1 89 ? -5.244 -0.249 -10.715 1.00 97.88 89 PRO A N 1
ATOM 690 C CA . PRO A 1 89 ? -5.469 -0.955 -9.461 1.00 97.88 89 PRO A CA 1
ATOM 691 C C . PRO A 1 89 ? -6.008 0.015 -8.402 1.00 97.88 89 PRO A C 1
ATOM 693 O O . PRO A 1 89 ? -5.905 1.239 -8.529 1.00 97.88 89 PRO A O 1
ATOM 696 N N . LEU A 1 90 ? -6.575 -0.521 -7.326 1.00 98.00 90 LEU A N 1
ATOM 697 C CA . LEU A 1 90 ? -7.075 0.321 -6.246 1.00 98.00 90 LEU A CA 1
ATOM 698 C C . LEU A 1 90 ? -5.893 0.952 -5.495 1.00 98.00 90 LEU A C 1
ATOM 700 O O . LEU A 1 90 ? -5.125 0.244 -4.837 1.00 98.00 90 LEU A O 1
ATOM 704 N N . ILE A 1 91 ? -5.756 2.279 -5.589 1.00 98.25 91 ILE A N 1
ATOM 705 C CA . ILE A 1 91 ? -4.662 3.044 -4.979 1.00 98.25 91 ILE A CA 1
ATOM 706 C C . ILE A 1 91 ? -5.213 4.220 -4.180 1.00 98.25 91 ILE A C 1
ATOM 708 O O . ILE A 1 91 ? -6.016 5.026 -4.664 1.00 98.25 91 ILE A O 1
ATOM 712 N N . PHE A 1 92 ? -4.684 4.373 -2.972 1.00 97.69 92 PHE A N 1
ATOM 713 C CA . PHE A 1 92 ? -4.911 5.513 -2.108 1.00 97.69 92 PHE A CA 1
ATOM 714 C C . PHE A 1 92 ? -3.604 6.201 -1.712 1.00 97.69 92 PHE A C 1
ATOM 716 O O . PHE A 1 92 ? -2.555 5.569 -1.592 1.00 97.69 92 PHE A O 1
ATOM 723 N N . VAL A 1 93 ? -3.680 7.503 -1.441 1.00 97.56 93 VAL A N 1
ATOM 724 C CA . VAL A 1 93 ? -2.579 8.286 -0.869 1.00 97.56 93 VAL A CA 1
ATOM 725 C C . VAL A 1 93 ? -3.045 9.114 0.322 1.00 97.56 93 VAL A C 1
ATOM 727 O O . VAL A 1 93 ? -4.170 9.611 0.347 1.00 97.56 93 VAL A O 1
ATOM 730 N N . ALA A 1 94 ? -2.151 9.317 1.282 1.00 96.75 94 ALA A N 1
ATOM 731 C CA . ALA A 1 94 ? -2.334 10.231 2.404 1.00 96.75 94 ALA A CA 1
ATOM 732 C C . ALA A 1 94 ? -1.054 11.077 2.567 1.00 96.75 94 ALA A C 1
ATOM 734 O O . ALA A 1 94 ? -0.067 10.570 3.101 1.00 96.75 94 ALA A O 1
ATOM 735 N N . PRO A 1 95 ? -1.030 12.342 2.092 1.00 95.50 95 PRO A N 1
ATOM 736 C CA . PRO A 1 95 ? 0.184 13.172 2.047 1.00 95.50 95 PRO A CA 1
ATOM 737 C C . PRO A 1 95 ? 0.867 13.425 3.395 1.00 95.50 95 PRO A C 1
ATOM 739 O O . PRO A 1 95 ? 2.077 13.595 3.437 1.00 95.50 95 PRO A O 1
ATOM 742 N N . GLN A 1 96 ? 0.100 13.443 4.482 1.00 94.31 96 GLN A N 1
ATOM 743 C CA . GLN A 1 96 ? 0.570 13.771 5.830 1.00 94.31 96 GLN A CA 1
ATOM 744 C C . GLN A 1 96 ? 0.224 12.627 6.787 1.00 94.31 96 GLN A C 1
ATOM 746 O O . GLN A 1 96 ? -0.407 12.820 7.820 1.00 94.31 96 GLN A O 1
ATOM 751 N N . PHE A 1 97 ? 0.561 11.399 6.390 1.00 95.69 97 PHE A N 1
ATOM 752 C CA . PHE A 1 97 ? 0.344 10.222 7.226 1.00 95.69 97 PHE A CA 1
ATOM 753 C C . PHE A 1 97 ? 1.282 10.218 8.444 1.00 95.69 97 PHE A C 1
ATOM 755 O O . PHE A 1 97 ? 0.849 9.865 9.540 1.00 95.69 97 PHE A O 1
ATOM 762 N N . LEU A 1 98 ? 2.538 10.652 8.274 1.00 96.00 98 LEU A N 1
ATOM 763 C CA . LEU A 1 98 ? 3.480 10.907 9.369 1.00 96.00 98 LEU A CA 1
ATOM 764 C C . LEU A 1 98 ? 4.028 12.326 9.336 1.00 96.00 98 LEU A C 1
ATOM 766 O O . LEU A 1 98 ? 4.149 12.950 8.284 1.00 96.00 98 LEU A O 1
ATOM 770 N N . GLU A 1 99 ? 4.432 12.792 10.510 1.00 94.88 99 GLU A N 1
ATOM 771 C CA . GLU A 1 99 ? 5.240 13.993 10.650 1.00 94.88 99 GLU A CA 1
ATOM 772 C C . GLU A 1 99 ? 6.663 13.751 10.127 1.00 94.88 99 GLU A C 1
ATOM 774 O O . GLU A 1 99 ? 7.204 12.640 10.184 1.00 94.88 99 GLU A O 1
ATOM 779 N N . ARG A 1 100 ? 7.289 14.811 9.611 1.00 96.44 100 ARG A N 1
ATOM 780 C CA . ARG A 1 100 ? 8.630 14.739 9.009 1.00 96.44 100 ARG A CA 1
ATOM 781 C C . ARG A 1 100 ? 9.719 14.388 10.025 1.00 96.44 100 ARG A C 1
ATOM 783 O O . ARG A 1 100 ? 10.653 13.660 9.686 1.00 96.44 100 ARG A O 1
ATOM 790 N N . ASP A 1 101 ? 9.578 14.861 11.259 1.00 96.31 101 ASP A N 1
ATOM 791 C CA . ASP A 1 101 ? 10.536 14.578 12.331 1.00 96.31 101 ASP A CA 1
ATOM 792 C C . ASP A 1 101 ? 10.525 13.086 12.671 1.00 96.31 101 ASP A C 1
ATOM 794 O O . ASP A 1 101 ? 11.576 12.443 12.661 1.00 96.31 101 ASP A O 1
ATOM 798 N N . LEU A 1 102 ? 9.331 12.497 12.800 1.00 95.31 102 LEU A N 1
ATOM 799 C CA . LEU A 1 102 ? 9.176 11.057 12.995 1.00 95.31 102 LEU A CA 1
ATOM 800 C C . LEU A 1 102 ? 9.753 10.241 11.823 1.00 95.31 102 LEU A C 1
ATOM 802 O O . LEU A 1 102 ? 10.351 9.187 12.037 1.00 95.31 102 LEU A O 1
ATOM 806 N N . CYS A 1 103 ? 9.632 10.720 10.581 1.00 97.62 103 CYS A N 1
ATOM 807 C CA . CYS A 1 103 ? 10.269 10.059 9.437 1.00 97.62 103 CYS A CA 1
ATOM 808 C C . CYS A 1 103 ? 11.798 10.001 9.588 1.00 97.62 103 CYS A C 1
ATOM 810 O O . CYS A 1 103 ? 12.407 8.954 9.361 1.00 97.62 103 CYS A O 1
ATOM 812 N N . SER A 1 104 ? 12.409 11.104 10.025 1.00 97.19 104 SER A N 1
ATOM 813 C CA . SER A 1 104 ? 13.854 11.189 10.265 1.00 97.19 104 SER A CA 1
ATOM 814 C C . SER A 1 104 ? 14.294 10.277 11.416 1.00 97.19 104 SER A C 1
ATOM 816 O O . SER A 1 104 ? 15.342 9.632 11.342 1.00 97.19 104 SER A O 1
ATOM 818 N N . GLU A 1 105 ? 13.488 10.180 12.476 1.00 95.62 105 GLU A N 1
ATOM 819 C CA . GLU A 1 105 ? 13.727 9.256 13.590 1.00 95.62 105 GLU A CA 1
ATOM 820 C C . GLU A 1 105 ? 13.668 7.790 13.153 1.00 95.62 105 GLU A C 1
ATOM 822 O O . GLU A 1 105 ? 14.553 7.014 13.516 1.00 95.62 105 GLU A O 1
ATOM 827 N N . LEU A 1 106 ? 12.692 7.419 12.316 1.00 96.06 106 LEU A N 1
ATOM 828 C CA . LEU A 1 106 ? 12.577 6.069 11.758 1.00 96.06 106 LEU A CA 1
ATOM 829 C C . LEU A 1 106 ? 13.789 5.694 10.896 1.00 96.06 106 LEU A C 1
ATOM 831 O O . LEU A 1 106 ? 14.278 4.570 11.006 1.00 96.06 106 LEU A O 1
ATOM 835 N N . ILE A 1 107 ? 14.313 6.622 10.086 1.00 96.75 107 ILE A N 1
ATOM 836 C CA . ILE A 1 107 ? 15.540 6.401 9.298 1.00 96.75 107 ILE A CA 1
ATOM 837 C C . ILE A 1 107 ? 16.729 6.122 10.224 1.00 96.75 107 ILE A C 1
ATOM 839 O O . ILE A 1 107 ? 17.417 5.112 10.063 1.00 96.75 107 ILE A O 1
ATOM 843 N N . ARG A 1 108 ? 16.954 6.978 11.231 1.00 95.81 108 ARG A N 1
ATOM 844 C CA . ARG A 1 108 ? 18.055 6.799 12.198 1.00 95.81 108 ARG A CA 1
ATOM 845 C C . ARG A 1 108 ? 17.924 5.484 12.956 1.00 95.81 108 ARG A C 1
ATOM 847 O O . ARG A 1 108 ? 18.917 4.795 13.182 1.00 95.81 108 ARG A O 1
ATOM 854 N N . ALA A 1 109 ? 16.704 5.127 13.343 1.00 93.44 109 ALA A N 1
ATOM 855 C CA . ALA A 1 109 ? 16.444 3.886 14.042 1.00 93.44 109 ALA A CA 1
ATOM 856 C C . ALA A 1 109 ? 16.695 2.660 13.166 1.00 93.44 109 ALA A C 1
ATOM 858 O O . ALA A 1 109 ? 17.322 1.715 13.631 1.00 93.44 109 ALA A O 1
ATOM 859 N N . ALA A 1 110 ? 16.278 2.690 11.900 1.00 94.75 110 ALA A N 1
ATOM 860 C CA . ALA A 1 110 ? 16.569 1.630 10.943 1.00 94.75 110 ALA A CA 1
ATOM 861 C C . ALA A 1 110 ? 18.076 1.429 10.764 1.00 94.75 110 ALA A C 1
ATOM 863 O O . ALA A 1 110 ? 18.556 0.305 10.849 1.00 94.75 110 ALA A O 1
ATOM 864 N N . GLN A 1 111 ? 18.835 2.51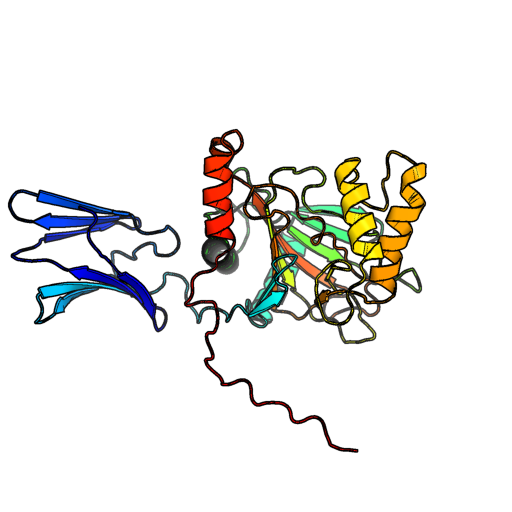5 10.603 1.00 94.69 111 GLN A N 1
ATOM 865 C CA . GLN A 1 111 ? 20.292 2.455 10.470 1.00 94.69 111 GLN A CA 1
ATOM 866 C C . GLN A 1 111 ? 20.987 1.905 11.723 1.00 94.69 111 GLN A C 1
ATOM 868 O O . GLN A 1 111 ? 21.994 1.210 11.607 1.00 94.69 111 GLN A O 1
ATOM 873 N N . LYS A 1 112 ? 20.473 2.232 12.914 1.00 93.25 112 LYS A N 1
ATOM 874 C CA . LYS A 1 112 ? 21.089 1.860 14.194 1.00 93.25 112 LYS A CA 1
ATOM 875 C C . LYS A 1 112 ? 20.692 0.465 14.683 1.00 93.25 112 LYS A C 1
ATOM 877 O O . LYS A 1 112 ? 21.535 -0.243 15.223 1.00 93.25 112 LYS A O 1
ATOM 882 N N . HIS A 1 113 ? 19.420 0.110 14.542 1.00 89.50 113 HIS A N 1
ATOM 883 C CA . HIS A 1 113 ? 18.807 -1.070 15.162 1.00 89.50 113 HIS A CA 1
ATOM 884 C C . HIS A 1 113 ? 18.304 -2.089 14.136 1.00 89.50 113 HIS A C 1
ATOM 886 O O . HIS A 1 113 ? 18.119 -3.260 14.460 1.00 89.50 113 HIS A O 1
ATOM 892 N N . GLY A 1 114 ? 18.054 -1.657 12.900 1.00 88.25 114 GLY A N 1
ATOM 893 C CA . GLY A 1 114 ? 17.567 -2.535 11.850 1.00 88.25 114 GLY A CA 1
ATOM 894 C C . GLY A 1 114 ? 18.655 -3.484 11.366 1.00 88.25 114 GLY A C 1
ATOM 895 O O . GLY A 1 114 ? 19.816 -3.109 11.182 1.00 88.25 114 GLY A O 1
ATOM 896 N N . LYS A 1 115 ? 18.273 -4.733 11.103 1.00 90.50 115 LYS A N 1
ATOM 897 C CA . LYS A 1 115 ? 19.182 -5.693 10.478 1.00 90.50 115 LYS A CA 1
ATOM 898 C C . LYS A 1 115 ? 19.327 -5.339 9.000 1.00 90.50 115 LYS A C 1
ATOM 900 O O . LYS A 1 115 ? 18.391 -5.539 8.227 1.00 90.50 115 LYS A O 1
ATOM 905 N N . ALA A 1 116 ? 20.492 -4.824 8.617 1.00 93.69 116 ALA A N 1
ATOM 906 C CA . ALA A 1 116 ? 20.799 -4.500 7.229 1.00 93.69 116 ALA A CA 1
ATOM 907 C C . ALA A 1 116 ? 20.878 -5.773 6.365 1.00 93.69 116 ALA A C 1
ATOM 909 O O . ALA A 1 116 ? 21.629 -6.705 6.658 1.00 93.69 116 ALA A O 1
ATOM 910 N N . VAL A 1 117 ? 20.114 -5.787 5.278 1.00 93.62 117 VAL A N 1
ATOM 911 C CA . VAL A 1 117 ? 20.062 -6.823 4.249 1.00 93.62 117 VAL A CA 1
ATOM 912 C C . VAL A 1 117 ? 20.360 -6.142 2.910 1.00 93.62 117 VAL A C 1
ATOM 914 O O . VAL A 1 117 ? 19.483 -5.465 2.361 1.00 93.62 117 VAL A O 1
ATOM 917 N N . PRO A 1 118 ? 21.593 -6.268 2.388 1.00 91.81 118 PRO A N 1
ATOM 918 C CA . PRO A 1 118 ? 21.934 -5.762 1.061 1.00 91.81 118 PRO A CA 1
ATOM 919 C C . PRO A 1 118 ? 21.051 -6.423 -0.005 1.00 91.81 118 PRO A C 1
ATOM 921 O O . PRO A 1 118 ? 20.829 -7.633 0.052 1.00 91.81 118 PRO A O 1
ATOM 924 N N . ILE A 1 119 ? 20.542 -5.647 -0.966 1.00 86.06 119 ILE A N 1
ATOM 925 C CA . ILE A 1 119 ? 19.738 -6.184 -2.078 1.00 86.06 119 ILE A CA 1
ATOM 926 C C . ILE A 1 119 ? 20.594 -6.289 -3.341 1.00 86.06 119 ILE A C 1
ATOM 928 O O . ILE A 1 119 ? 20.851 -7.379 -3.841 1.00 86.06 119 ILE A O 1
ATOM 932 N N . PHE A 1 120 ? 20.998 -5.135 -3.876 1.00 81.75 120 PHE A N 1
ATOM 933 C CA . PHE A 1 120 ? 21.724 -5.005 -5.131 1.00 81.75 120 PHE A CA 1
ATOM 934 C C . PHE A 1 120 ? 22.449 -3.659 -5.160 1.00 81.75 120 PHE A C 1
ATOM 936 O O . PHE A 1 120 ? 21.831 -2.615 -4.942 1.00 81.75 120 PHE A O 1
ATOM 943 N N . GLY A 1 121 ? 23.749 -3.680 -5.451 1.00 87.62 121 GLY A N 1
ATOM 944 C CA . GLY A 1 121 ? 24.580 -2.479 -5.398 1.00 87.62 121 GLY A CA 1
ATOM 945 C C . GLY A 1 121 ? 24.573 -1.859 -3.999 1.00 87.62 121 GLY A C 1
ATOM 946 O O . GLY A 1 121 ? 24.926 -2.521 -3.027 1.00 87.62 121 GLY A O 1
ATOM 947 N N . GLU A 1 122 ? 24.156 -0.598 -3.915 1.00 89.56 122 GLU A N 1
ATOM 948 C CA . GLU A 1 122 ? 24.125 0.201 -2.681 1.00 89.56 122 GLU A CA 1
ATOM 949 C C . GLU A 1 122 ? 22.741 0.221 -1.995 1.00 89.56 122 GLU A C 1
ATOM 951 O O . GLU A 1 122 ? 22.562 0.900 -0.984 1.00 89.56 122 GLU A O 1
ATOM 956 N N . ASP A 1 123 ? 21.755 -0.522 -2.515 1.00 93.50 123 ASP A N 1
ATOM 957 C CA . ASP A 1 123 ? 20.418 -0.596 -1.917 1.00 93.50 123 ASP A CA 1
ATOM 958 C C . ASP A 1 123 ? 20.406 -1.515 -0.688 1.00 93.50 123 ASP A C 1
ATOM 960 O O . ASP A 1 123 ? 20.917 -2.644 -0.715 1.00 93.50 123 ASP A O 1
ATOM 964 N N . VAL A 1 124 ? 19.745 -1.065 0.380 1.00 96.38 124 VAL A N 1
ATOM 965 C CA . VAL A 1 124 ? 19.712 -1.765 1.671 1.00 96.38 124 VAL A CA 1
ATOM 966 C C . VAL A 1 124 ? 18.281 -1.845 2.193 1.00 96.38 124 VAL A C 1
ATOM 968 O O . VAL A 1 124 ? 17.559 -0.848 2.216 1.00 96.38 124 VAL A O 1
ATOM 971 N N . LYS A 1 125 ? 17.866 -3.027 2.661 1.00 96.44 125 LYS A N 1
ATOM 972 C CA . LYS A 1 125 ? 16.669 -3.181 3.505 1.00 96.44 125 LYS A CA 1
ATOM 973 C C . LYS A 1 125 ? 17.094 -3.309 4.952 1.00 96.44 125 LYS A C 1
ATOM 975 O O . LYS A 1 125 ? 18.030 -4.035 5.254 1.00 96.44 125 LYS A O 1
ATOM 980 N N . TYR A 1 126 ? 16.371 -2.662 5.841 1.00 95.88 126 TYR A N 1
ATOM 981 C CA . TYR A 1 126 ? 16.510 -2.813 7.274 1.00 95.88 126 TYR A CA 1
ATOM 982 C C . TYR A 1 126 ? 15.257 -3.519 7.774 1.00 95.88 126 TYR A C 1
ATOM 984 O O . TYR A 1 126 ? 14.165 -2.944 7.729 1.00 95.88 126 TYR A O 1
ATOM 992 N N . ASP A 1 127 ? 15.404 -4.772 8.205 1.00 92.44 127 ASP A N 1
ATOM 993 C CA . ASP A 1 127 ? 14.328 -5.459 8.916 1.00 92.44 127 ASP A CA 1
ATOM 994 C C . ASP A 1 127 ? 14.177 -4.777 10.280 1.00 92.44 127 ASP A C 1
ATOM 996 O O . ASP A 1 127 ? 15.098 -4.811 11.105 1.00 92.44 127 ASP A O 1
ATOM 1000 N N . MET A 1 128 ? 13.042 -4.106 10.490 1.00 89.31 128 MET A N 1
ATOM 1001 C CA . MET A 1 128 ? 12.736 -3.493 11.777 1.00 89.31 128 MET A CA 1
ATOM 1002 C C . MET A 1 128 ? 12.325 -4.589 12.767 1.00 89.31 128 MET A C 1
ATOM 1004 O O . MET A 1 128 ? 11.683 -5.560 12.356 1.00 89.31 128 MET A O 1
ATOM 1008 N N . PRO A 1 129 ? 12.646 -4.447 14.064 1.00 80.62 129 PRO A N 1
ATOM 1009 C CA . PRO A 1 129 ? 12.190 -5.383 15.081 1.00 80.62 129 PRO A CA 1
ATOM 1010 C C . PRO A 1 129 ? 10.672 -5.592 15.027 1.00 80.62 129 PRO A C 1
ATOM 1012 O O . PRO A 1 129 ? 9.893 -4.643 14.895 1.00 80.62 129 PRO A O 1
ATOM 1015 N N . THR A 1 130 ? 10.253 -6.848 15.135 1.00 70.00 130 THR A N 1
ATOM 1016 C CA . THR A 1 130 ? 8.856 -7.258 15.273 1.00 70.00 130 THR A CA 1
ATOM 1017 C C . THR A 1 130 ? 8.306 -6.730 16.593 1.00 70.00 130 THR A C 1
ATOM 1019 O O . THR A 1 130 ? 8.750 -7.124 17.662 1.00 70.00 130 THR A O 1
ATOM 1022 N N . TRP A 1 131 ? 7.322 -5.833 16.558 1.00 63.84 131 TRP A N 1
ATOM 1023 C CA . TRP A 1 131 ? 6.646 -5.380 17.776 1.00 63.84 131 TRP A CA 1
ATOM 1024 C C . TRP A 1 131 ? 5.499 -6.344 18.143 1.00 63.84 131 TRP A C 1
ATOM 1026 O O . TRP A 1 131 ? 4.705 -6.680 17.257 1.00 63.84 131 TRP A O 1
ATOM 1036 N N . PRO A 1 132 ? 5.348 -6.779 19.413 1.00 62.34 132 PRO A N 1
ATOM 1037 C CA . PRO A 1 132 ? 5.968 -6.248 20.634 1.00 62.34 132 PRO A CA 1
ATOM 1038 C C . PRO A 1 132 ? 7.209 -7.010 21.132 1.00 62.34 132 PRO A C 1
ATOM 1040 O O . PRO A 1 132 ? 7.536 -6.925 22.317 1.00 62.34 132 PRO A O 1
ATOM 1043 N N . GLU A 1 133 ? 7.889 -7.794 20.292 1.00 69.44 133 GLU A N 1
ATOM 1044 C CA . GLU A 1 133 ? 9.098 -8.497 20.730 1.00 69.44 133 GLU A CA 1
ATOM 1045 C C . GLU A 1 133 ? 10.149 -7.485 21.205 1.00 69.44 133 GLU A C 1
ATOM 1047 O O . GLU A 1 133 ? 10.231 -6.367 20.692 1.00 69.44 133 GLU A O 1
ATOM 1052 N N . ARG A 1 134 ? 10.898 -7.855 22.257 1.00 58.22 134 ARG A N 1
ATOM 1053 C CA . ARG A 1 134 ? 11.816 -6.972 22.994 1.00 58.22 134 ARG A CA 1
ATOM 1054 C C . ARG A 1 134 ? 12.849 -6.357 22.059 1.00 58.22 134 ARG A C 1
ATOM 1056 O O . ARG A 1 134 ? 13.921 -6.914 21.845 1.00 58.22 134 ARG A O 1
ATOM 1063 N N . SER A 1 135 ? 12.513 -5.191 21.540 1.00 64.50 135 SER A N 1
ATOM 1064 C CA . SER A 1 135 ? 13.425 -4.371 20.778 1.00 64.50 135 SER A CA 1
ATOM 1065 C C . SER A 1 135 ? 14.184 -3.456 21.732 1.00 64.50 135 SER A C 1
ATOM 1067 O O . SER A 1 135 ? 13.654 -2.992 22.739 1.00 64.50 135 SER A O 1
ATOM 1069 N N . ASP A 1 136 ? 15.441 -3.200 21.414 1.00 83.62 136 ASP A N 1
ATOM 1070 C CA . ASP A 1 136 ? 16.277 -2.167 22.020 1.00 83.62 136 ASP A CA 1
ATOM 1071 C C . ASP A 1 136 ? 15.894 -0.750 21.539 1.00 83.62 136 ASP A C 1
ATOM 1073 O O . ASP A 1 136 ? 16.646 0.209 21.742 1.00 83.62 136 ASP A O 1
ATOM 1077 N N . LEU A 1 137 ? 14.724 -0.605 20.902 1.00 85.19 137 LEU A N 1
ATOM 1078 C CA . LEU A 1 137 ? 14.165 0.678 20.503 1.00 85.19 137 LEU A CA 1
ATOM 1079 C C . LEU A 1 137 ? 13.761 1.482 21.740 1.00 85.19 137 LEU A C 1
ATOM 1081 O O . LEU A 1 137 ? 13.364 0.945 22.777 1.00 85.19 137 LEU A O 1
ATOM 1085 N N . SER A 1 138 ? 13.818 2.806 21.615 1.00 88.50 138 SER A N 1
ATOM 1086 C CA . SER A 1 138 ? 13.276 3.677 22.651 1.00 88.50 138 SER A CA 1
ATOM 1087 C C . SER A 1 138 ? 11.759 3.451 22.805 1.00 88.50 138 SER A C 1
ATOM 1089 O O . SER A 1 138 ? 11.080 3.119 21.824 1.00 88.50 138 SER A O 1
ATOM 1091 N N . PRO A 1 139 ? 11.193 3.668 24.009 1.00 87.94 139 PRO A N 1
ATOM 1092 C CA . PRO A 1 139 ? 9.747 3.594 24.219 1.00 87.94 139 PRO A CA 1
ATOM 1093 C C . PRO A 1 139 ? 8.954 4.486 23.252 1.00 87.94 139 PRO A C 1
ATOM 1095 O O . PRO A 1 139 ? 7.997 4.023 22.645 1.00 87.94 139 PRO A O 1
ATOM 1098 N N . ALA A 1 140 ? 9.418 5.717 23.011 1.00 87.75 140 ALA A N 1
ATOM 1099 C CA . ALA A 1 140 ? 8.759 6.656 22.100 1.00 87.75 140 ALA A CA 1
ATOM 1100 C C . ALA A 1 140 ? 8.679 6.136 20.653 1.00 87.75 140 ALA A C 1
ATOM 1102 O O . ALA A 1 140 ? 7.640 6.223 20.005 1.00 87.75 140 ALA A O 1
ATOM 1103 N N . LEU A 1 141 ? 9.761 5.543 20.141 1.00 86.75 141 LEU A N 1
ATOM 1104 C CA . LEU A 1 141 ? 9.766 4.988 18.790 1.00 86.75 141 LEU A CA 1
ATOM 1105 C C . LEU A 1 141 ? 8.895 3.732 18.682 1.00 86.75 141 LEU A C 1
ATOM 1107 O O . LEU A 1 141 ? 8.235 3.509 17.668 1.00 86.75 141 LEU A O 1
ATOM 1111 N N . SER A 1 142 ? 8.891 2.922 19.736 1.00 87.00 142 SER A N 1
ATOM 1112 C CA . SER A 1 142 ? 8.023 1.754 19.843 1.00 87.00 142 SER A CA 1
ATOM 1113 C C . SER A 1 142 ? 6.546 2.146 19.791 1.00 87.00 142 SER A C 1
ATOM 1115 O O . SER A 1 142 ? 5.775 1.577 19.019 1.00 87.00 142 SER A O 1
ATOM 1117 N N . GLU A 1 143 ? 6.165 3.175 20.548 1.00 85.69 143 GLU A N 1
ATOM 1118 C CA . GLU A 1 143 ? 4.828 3.769 20.516 1.00 85.69 143 GLU A CA 1
ATOM 1119 C C . GLU A 1 143 ? 4.494 4.346 19.134 1.00 85.69 143 GLU A C 1
ATOM 1121 O O . GLU A 1 143 ? 3.376 4.175 18.642 1.00 85.69 143 GLU A O 1
ATOM 1126 N N . ALA A 1 144 ? 5.462 4.971 18.458 1.00 89.06 144 ALA A N 1
ATOM 1127 C CA . ALA A 1 144 ? 5.266 5.505 17.116 1.00 89.06 144 ALA A CA 1
ATOM 1128 C C . ALA A 1 144 ? 5.037 4.404 16.065 1.00 89.06 144 ALA A C 1
ATOM 1130 O O . ALA A 1 144 ? 4.118 4.516 15.250 1.00 89.06 144 ALA A O 1
ATOM 1131 N N . LEU A 1 145 ? 5.819 3.318 16.095 1.00 89.12 145 LEU A N 1
ATOM 1132 C CA . LEU A 1 145 ? 5.613 2.150 15.230 1.00 89.12 145 LEU A CA 1
ATOM 1133 C C . LEU A 1 145 ? 4.269 1.474 15.513 1.00 89.12 145 LEU A C 1
ATOM 1135 O O . LEU A 1 145 ? 3.536 1.156 14.578 1.00 89.12 145 LEU A O 1
ATOM 1139 N N . GLU A 1 146 ? 3.903 1.312 16.785 1.00 87.38 146 GLU A N 1
ATOM 1140 C CA . GLU A 1 146 ? 2.587 0.804 17.178 1.00 87.38 146 GLU A CA 1
ATOM 1141 C C . GLU A 1 146 ? 1.460 1.686 16.626 1.00 87.38 146 GLU A C 1
ATOM 1143 O O . GLU A 1 146 ? 0.491 1.181 16.057 1.00 87.38 146 GLU A O 1
ATOM 1148 N N . SER A 1 147 ? 1.602 3.008 16.734 1.00 87.75 147 SER A N 1
ATOM 1149 C CA . SER A 1 147 ? 0.655 3.978 16.180 1.00 87.75 147 SER A CA 1
ATOM 1150 C C . SER A 1 147 ? 0.542 3.873 14.654 1.00 87.75 147 SER A C 1
ATOM 1152 O O . SER A 1 147 ? -0.565 3.941 14.114 1.00 87.75 147 SER A O 1
ATOM 1154 N N . ILE A 1 148 ? 1.657 3.672 13.942 1.00 92.50 148 ILE A N 1
ATOM 1155 C CA . ILE A 1 148 ? 1.662 3.420 12.492 1.00 92.50 148 ILE A CA 1
ATOM 1156 C C . ILE A 1 148 ? 0.870 2.152 12.174 1.00 92.50 148 ILE A C 1
ATOM 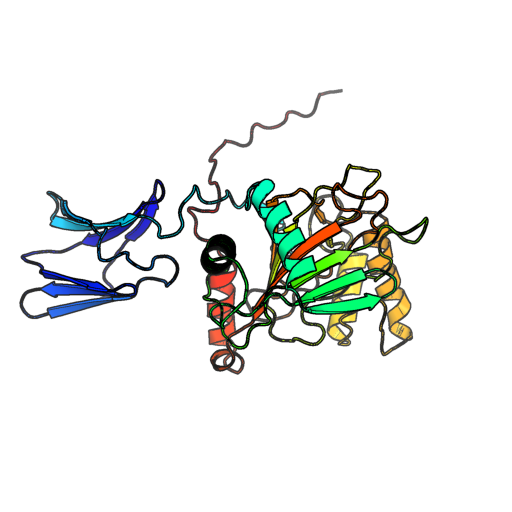1158 O O . ILE A 1 148 ? -0.029 2.190 11.335 1.00 92.50 148 ILE A O 1
ATOM 1162 N N . TYR A 1 149 ? 1.157 1.047 12.865 1.00 91.62 149 TYR A N 1
ATOM 1163 C CA . TYR A 1 149 ? 0.461 -0.214 12.637 1.00 91.62 149 TYR A CA 1
ATOM 1164 C C . TYR A 1 149 ? -1.035 -0.111 12.915 1.00 91.62 149 TYR A C 1
ATOM 1166 O O . TYR A 1 149 ? -1.818 -0.533 12.078 1.00 91.62 149 TYR A O 1
ATOM 1174 N N . ARG A 1 150 ? -1.456 0.487 14.034 1.00 87.75 150 ARG A N 1
ATOM 1175 C CA . ARG A 1 150 ? -2.888 0.650 14.346 1.00 87.75 150 ARG A CA 1
ATOM 1176 C C . ARG A 1 150 ? -3.621 1.454 13.279 1.00 87.75 150 ARG A C 1
ATOM 1178 O O . ARG A 1 150 ? -4.731 1.094 12.890 1.00 87.75 150 ARG A O 1
ATOM 1185 N N . ARG A 1 151 ? -2.993 2.523 12.780 1.00 90.00 151 ARG A N 1
ATOM 1186 C CA . ARG A 1 151 ? -3.541 3.320 11.676 1.00 90.00 151 ARG A CA 1
ATOM 1187 C C . ARG A 1 151 ? -3.663 2.489 10.407 1.00 90.00 151 ARG A C 1
ATOM 1189 O O . ARG A 1 151 ? -4.722 2.495 9.792 1.00 90.00 151 ARG A O 1
ATOM 1196 N N . LEU A 1 152 ? -2.627 1.743 10.032 1.00 93.44 152 LEU A N 1
ATOM 1197 C CA . LEU A 1 152 ? -2.672 0.874 8.854 1.00 93.44 152 LEU A CA 1
ATOM 1198 C C . LEU A 1 152 ? -3.685 -0.266 9.002 1.00 93.44 152 LEU A C 1
ATOM 1200 O O . LEU A 1 152 ? -4.410 -0.540 8.055 1.00 93.44 152 LEU A O 1
ATOM 1204 N N . ASP A 1 153 ? -3.803 -0.876 10.179 1.00 91.31 153 ASP A N 1
ATOM 1205 C CA . ASP A 1 153 ? -4.784 -1.926 10.467 1.00 91.31 153 ASP A CA 1
ATOM 1206 C C . ASP A 1 153 ? -6.219 -1.420 10.262 1.00 91.31 153 ASP A C 1
ATOM 1208 O O . ASP A 1 153 ? -7.067 -2.122 9.703 1.00 91.31 153 ASP A O 1
ATOM 1212 N N . LEU A 1 154 ? -6.477 -0.168 10.658 1.00 86.19 154 LEU A N 1
ATOM 1213 C CA . LEU A 1 154 ? -7.738 0.518 10.400 1.00 86.19 154 LEU A CA 1
ATOM 1214 C C . LEU A 1 154 ? -7.953 0.779 8.903 1.00 86.19 154 LEU A C 1
ATOM 1216 O O . LEU A 1 154 ? -9.012 0.442 8.377 1.00 86.19 154 LEU A O 1
ATOM 1220 N N . LEU A 1 155 ? -6.958 1.349 8.214 1.00 91.12 155 LEU A N 1
ATOM 1221 C CA . LEU A 1 155 ? -7.059 1.683 6.787 1.00 91.12 155 LEU A CA 1
ATOM 1222 C C . LEU A 1 155 ? -7.201 0.439 5.896 1.00 91.12 155 LEU A C 1
ATOM 1224 O O . LEU A 1 155 ? -7.873 0.498 4.872 1.00 91.12 155 LEU A O 1
ATOM 1228 N N . MET A 1 156 ? -6.580 -0.674 6.290 1.00 93.06 156 MET A N 1
ATOM 1229 C CA . MET A 1 156 ? -6.547 -1.937 5.545 1.00 93.06 156 MET A CA 1
ATOM 1230 C C . MET A 1 156 ? -7.637 -2.919 6.003 1.00 93.06 156 MET A C 1
ATOM 1232 O O . MET A 1 156 ? -7.732 -4.022 5.469 1.00 93.06 156 MET A O 1
ATOM 1236 N N . GLY A 1 157 ? -8.447 -2.558 7.005 1.00 89.06 157 GLY A N 1
ATOM 1237 C CA . GLY A 1 157 ? -9.582 -3.358 7.476 1.00 89.06 157 GLY A CA 1
ATOM 1238 C C . GLY A 1 157 ? -9.209 -4.711 8.097 1.00 89.06 157 GLY A C 1
ATOM 1239 O O . GLY A 1 157 ? -10.057 -5.607 8.161 1.00 89.06 157 GLY A O 1
ATOM 1240 N N . THR A 1 158 ? -7.957 -4.885 8.529 1.00 91.31 158 THR A N 1
ATOM 1241 C CA . THR A 1 158 ? -7.467 -6.110 9.173 1.00 91.31 158 THR A CA 1
ATOM 1242 C C . THR A 1 158 ? -6.330 -5.814 10.141 1.00 91.31 158 THR A C 1
ATOM 1244 O O . THR A 1 158 ? -5.438 -5.019 9.855 1.00 91.31 158 THR A O 1
ATOM 1247 N N . VAL A 1 159 ? -6.330 -6.513 11.274 1.00 89.69 159 VAL A N 1
ATOM 1248 C CA . VAL A 1 159 ? -5.258 -6.434 12.273 1.00 89.69 159 VAL A CA 1
ATOM 1249 C C . VAL A 1 159 ? -3.976 -7.019 11.700 1.00 89.69 159 VAL A C 1
ATOM 1251 O O . VAL A 1 159 ? -4.024 -7.935 10.873 1.00 89.69 159 VAL A O 1
ATOM 1254 N N . ARG A 1 160 ? -2.826 -6.502 12.128 1.00 90.12 160 ARG A N 1
ATOM 1255 C CA . ARG A 1 160 ? -1.540 -7.154 11.868 1.00 90.12 160 ARG A CA 1
ATOM 1256 C C . ARG A 1 160 ? -1.446 -8.517 12.536 1.00 90.12 160 ARG A C 1
ATOM 1258 O O . ARG A 1 160 ? -2.013 -8.743 13.604 1.00 90.12 160 ARG A O 1
ATOM 1265 N N . ARG A 1 161 ? -0.719 -9.430 11.903 1.00 90.38 161 ARG A N 1
ATOM 1266 C CA . ARG A 1 161 ? -0.617 -10.825 12.347 1.00 90.38 161 ARG A CA 1
ATOM 1267 C C . ARG A 1 161 ? 0.850 -11.210 12.476 1.00 90.38 161 ARG A C 1
ATOM 1269 O O . ARG A 1 161 ? 1.700 -10.653 11.792 1.00 90.38 161 ARG A O 1
ATOM 1276 N N . VAL A 1 162 ? 1.153 -12.139 13.378 1.00 88.25 162 VAL A N 1
ATOM 1277 C CA . VAL A 1 162 ? 2.544 -12.530 13.679 1.00 88.25 162 VAL A CA 1
ATOM 1278 C C . VAL A 1 162 ? 3.230 -13.244 12.506 1.00 88.25 162 VAL A C 1
ATOM 1280 O O . VAL A 1 162 ? 4.449 -13.234 12.407 1.00 88.25 162 VAL A O 1
ATOM 1283 N N . ASP A 1 163 ? 2.453 -13.847 11.601 1.00 89.56 163 ASP A N 1
ATOM 1284 C CA . ASP A 1 163 ? 2.942 -14.476 10.369 1.00 89.56 163 ASP A CA 1
ATOM 1285 C C . ASP A 1 163 ? 3.158 -13.475 9.221 1.00 89.56 163 ASP A C 1
ATOM 1287 O O . ASP A 1 163 ? 3.639 -13.855 8.150 1.00 89.56 163 ASP A O 1
ATOM 1291 N N . GLU A 1 164 ? 2.790 -12.202 9.403 1.00 92.31 164 GLU A N 1
ATOM 1292 C CA . GLU A 1 164 ? 3.121 -11.154 8.443 1.00 92.31 164 GLU A CA 1
ATOM 1293 C C . GLU A 1 164 ? 4.605 -10.800 8.536 1.00 92.31 164 GLU A C 1
ATOM 1295 O O . GLU A 1 164 ? 5.247 -10.919 9.578 1.00 92.31 164 GLU A O 1
ATOM 1300 N N . HIS A 1 165 ? 5.170 -10.354 7.416 1.00 90.50 165 HIS A N 1
ATOM 1301 C CA . HIS A 1 165 ? 6.552 -9.896 7.430 1.00 90.50 165 HIS A CA 1
ATOM 1302 C C . HIS A 1 165 ? 6.659 -8.631 8.291 1.00 90.50 165 HIS A C 1
ATOM 1304 O O . HIS A 1 165 ? 5.775 -7.772 8.197 1.00 90.50 165 HIS A O 1
ATOM 1310 N N . PRO A 1 166 ? 7.742 -8.474 9.075 1.00 89.00 166 PRO A N 1
ATOM 1311 C CA . PRO A 1 166 ? 7.979 -7.230 9.789 1.00 89.00 166 PRO A CA 1
ATOM 1312 C C . PRO A 1 166 ? 8.060 -6.058 8.815 1.00 89.00 166 PRO A C 1
ATOM 1314 O O . PRO A 1 166 ? 8.415 -6.223 7.642 1.00 89.00 166 PRO A O 1
ATOM 1317 N N . ALA A 1 167 ? 7.766 -4.859 9.317 1.00 92.62 167 ALA A N 1
ATOM 1318 C CA . ALA A 1 167 ? 8.006 -3.648 8.555 1.00 92.62 167 ALA A CA 1
ATOM 1319 C C . ALA A 1 167 ? 9.481 -3.548 8.152 1.00 92.62 167 ALA A C 1
ATOM 1321 O O . ALA A 1 167 ? 10.389 -3.850 8.930 1.00 92.62 167 ALA A O 1
ATOM 1322 N N . ARG A 1 168 ? 9.717 -3.090 6.926 1.00 95.62 168 ARG A N 1
ATOM 1323 C CA . ARG A 1 168 ? 11.063 -2.924 6.383 1.00 95.62 168 ARG A CA 1
ATOM 1324 C C . ARG A 1 168 ? 11.298 -1.483 6.013 1.00 95.62 168 ARG A C 1
ATOM 1326 O O . ARG A 1 168 ? 10.522 -0.912 5.254 1.00 95.62 168 ARG A O 1
ATOM 1333 N N . VAL A 1 169 ? 12.388 -0.907 6.496 1.00 97.38 169 VAL A N 1
ATOM 1334 C CA . VAL A 1 169 ? 12.855 0.379 5.983 1.00 97.38 169 VAL A CA 1
ATOM 1335 C C . VAL A 1 169 ? 13.780 0.103 4.809 1.00 97.38 169 VAL A C 1
ATOM 1337 O O . VAL A 1 169 ? 14.768 -0.607 4.942 1.00 97.38 169 VAL A O 1
ATOM 1340 N N . HIS A 1 170 ? 13.440 0.609 3.633 1.00 97.56 170 HIS A N 1
ATOM 1341 C CA . HIS A 1 170 ? 14.229 0.456 2.421 1.00 97.56 170 HIS A CA 1
ATOM 1342 C C . HIS A 1 170 ? 14.947 1.760 2.111 1.00 97.56 170 HIS A C 1
ATOM 1344 O O . HIS A 1 170 ? 14.309 2.810 2.003 1.00 97.56 170 HIS A O 1
ATOM 1350 N N . PHE A 1 171 ? 16.255 1.653 1.916 1.00 97.62 171 PHE A N 1
ATOM 1351 C CA . PHE A 1 171 ? 17.091 2.670 1.308 1.00 97.62 171 PHE A CA 1
ATOM 1352 C C . PHE A 1 171 ? 17.377 2.291 -0.145 1.00 97.62 171 PHE A C 1
ATOM 1354 O O . PHE A 1 171 ? 17.867 1.193 -0.415 1.00 97.62 171 PHE A O 1
ATOM 1361 N N . VAL A 1 172 ? 17.079 3.205 -1.068 1.00 96.69 172 VAL A N 1
ATOM 1362 C CA . VAL A 1 172 ? 17.461 3.095 -2.480 1.00 96.69 172 VAL A CA 1
ATOM 1363 C C . VAL A 1 172 ? 18.457 4.200 -2.793 1.00 96.69 172 VAL A C 1
ATOM 1365 O O . VAL A 1 172 ? 18.135 5.391 -2.673 1.00 96.69 172 VAL A O 1
ATOM 1368 N N . ALA A 1 173 ? 19.660 3.793 -3.182 1.00 95.75 173 ALA A N 1
ATOM 1369 C CA . ALA A 1 173 ? 20.754 4.708 -3.451 1.00 95.75 173 ALA A CA 1
ATOM 1370 C C . ALA A 1 173 ? 20.540 5.459 -4.779 1.00 95.75 173 ALA A C 1
ATOM 1372 O O . ALA A 1 173 ? 19.893 4.936 -5.697 1.00 95.75 173 ALA A O 1
ATOM 1373 N N . PRO A 1 174 ? 21.084 6.682 -4.923 1.00 95.31 174 PRO A N 1
ATOM 1374 C CA . PRO A 1 174 ? 21.122 7.375 -6.200 1.00 95.31 174 PRO A CA 1
ATOM 1375 C C . PRO A 1 174 ? 21.837 6.542 -7.266 1.00 95.31 174 PRO A C 1
ATOM 1377 O O . PRO A 1 174 ? 22.867 5.925 -7.010 1.00 95.31 174 PRO A O 1
ATOM 1380 N N . ARG A 1 175 ? 21.313 6.547 -8.491 1.00 92.12 175 ARG A N 1
ATOM 1381 C CA . ARG A 1 175 ? 21.899 5.841 -9.635 1.00 92.12 175 ARG A CA 1
ATOM 1382 C C . ARG A 1 175 ? 22.172 6.821 -10.774 1.00 92.12 175 ARG A C 1
ATOM 1384 O O . ARG A 1 175 ? 21.451 7.801 -10.962 1.00 92.12 175 ARG A O 1
ATOM 1391 N N . GLY A 1 176 ? 23.229 6.542 -11.541 1.00 87.06 176 GLY A N 1
ATOM 1392 C CA . GLY A 1 176 ? 23.664 7.350 -12.688 1.00 87.06 176 GLY A CA 1
ATOM 1393 C C . GLY A 1 176 ? 22.646 7.392 -13.837 1.00 87.06 176 GLY A C 1
ATOM 1394 O O . GLY A 1 176 ? 21.464 7.127 -13.663 1.00 87.06 176 GLY A O 1
ATOM 1395 N N . ARG A 1 177 ? 23.065 7.742 -15.057 1.00 81.12 177 ARG A N 1
ATOM 1396 C CA . ARG A 1 177 ? 22.177 7.771 -16.241 1.00 81.12 177 ARG A CA 1
ATOM 1397 C C . ARG A 1 177 ? 21.835 6.352 -16.745 1.00 81.12 177 ARG A C 1
ATOM 1399 O O . ARG A 1 177 ? 22.295 5.958 -17.806 1.00 81.12 177 ARG A O 1
ATOM 1406 N N . SER A 1 178 ? 21.079 5.582 -15.962 1.00 85.88 178 SER A N 1
ATOM 1407 C CA . SER A 1 178 ? 20.471 4.297 -16.346 1.00 85.88 178 SER A CA 1
ATOM 1408 C C . SER A 1 178 ? 19.026 4.482 -16.829 1.00 85.88 178 SER A C 1
ATOM 1410 O O . SER A 1 178 ? 18.508 5.602 -16.792 1.00 85.88 178 SER A O 1
ATOM 1412 N N . SER A 1 179 ? 18.365 3.381 -17.215 1.00 94.12 179 SER A N 1
ATOM 1413 C CA . SER A 1 179 ? 16.903 3.328 -17.378 1.00 94.12 179 SER A CA 1
ATOM 1414 C C . SER A 1 179 ? 16.184 3.888 -16.142 1.00 94.12 179 SER A C 1
ATOM 1416 O O . SER A 1 179 ? 16.722 3.842 -15.022 1.00 94.12 179 SER A O 1
ATOM 1418 N N . ARG A 1 180 ? 14.983 4.450 -16.335 1.00 95.69 180 ARG A N 1
ATOM 1419 C CA . ARG A 1 180 ? 14.138 4.958 -15.250 1.00 95.69 180 ARG A CA 1
ATOM 1420 C C . ARG A 1 180 ? 13.689 3.822 -14.342 1.00 95.69 180 ARG A C 1
ATOM 1422 O O . ARG A 1 180 ? 13.520 4.080 -13.164 1.00 95.69 180 ARG A O 1
ATOM 1429 N N . LEU A 1 181 ? 13.531 2.594 -14.821 1.00 97.12 181 LEU A N 1
ATOM 1430 C CA . LEU A 1 181 ? 13.106 1.424 -14.048 1.00 97.12 181 LEU A CA 1
ATOM 1431 C C . LEU A 1 181 ? 14.230 0.380 -13.998 1.00 97.12 181 LEU A C 1
ATOM 1433 O O . LEU A 1 181 ? 14.142 -0.673 -14.629 1.00 97.12 181 LEU A O 1
ATOM 1437 N N . PRO A 1 182 ? 15.315 0.635 -13.247 1.00 94.88 182 PRO A N 1
ATOM 1438 C CA . PRO A 1 182 ? 16.520 -0.190 -13.317 1.00 94.88 182 PRO A CA 1
ATOM 1439 C C . PRO A 1 182 ? 16.346 -1.591 -12.715 1.00 94.88 182 PRO A C 1
ATOM 1441 O O . PRO A 1 182 ? 17.154 -2.468 -12.993 1.00 94.88 182 PRO A O 1
ATOM 1444 N N . SER A 1 183 ? 15.316 -1.798 -11.892 1.00 94.88 183 SER A N 1
ATOM 1445 C CA . SER A 1 183 ? 14.953 -3.106 -11.328 1.00 94.88 183 SER A CA 1
ATOM 1446 C C . SER A 1 183 ? 13.741 -3.728 -12.032 1.00 94.88 183 SER A C 1
ATOM 1448 O O . SER A 1 183 ? 13.183 -4.698 -11.531 1.00 94.88 183 SER A O 1
ATOM 1450 N N . GLY A 1 184 ? 13.287 -3.133 -13.140 1.00 97.12 184 GLY A N 1
ATOM 1451 C CA . GLY A 1 184 ? 12.043 -3.501 -13.798 1.00 97.12 184 GLY A CA 1
ATOM 1452 C C . GLY A 1 184 ? 10.801 -3.269 -12.930 1.00 97.12 184 GLY A C 1
ATOM 1453 O O . GLY A 1 184 ? 10.767 -2.442 -12.013 1.00 97.12 184 GLY A O 1
ATOM 1454 N N . LEU A 1 185 ? 9.760 -4.013 -13.271 1.00 98.31 185 LEU A N 1
ATOM 1455 C CA . LEU A 1 185 ? 8.440 -4.041 -12.651 1.00 98.31 185 LEU A CA 1
ATOM 1456 C C . LEU A 1 185 ? 8.139 -5.430 -12.081 1.00 98.31 185 LEU A C 1
ATOM 1458 O O . LEU A 1 185 ? 8.644 -6.435 -12.595 1.00 98.31 185 LEU A O 1
ATOM 1462 N N . HIS A 1 186 ? 7.290 -5.480 -11.057 1.00 98.38 186 HIS A N 1
ATOM 1463 C CA . HIS A 1 186 ? 6.866 -6.706 -10.385 1.00 98.38 186 HIS A CA 1
ATOM 1464 C C . HIS A 1 186 ? 5.462 -6.596 -9.781 1.00 98.38 186 HIS A C 1
ATOM 1466 O O . HIS A 1 186 ? 4.887 -5.510 -9.676 1.00 98.38 186 HIS A O 1
ATOM 1472 N N . LEU A 1 187 ? 4.940 -7.747 -9.359 1.00 98.38 187 LEU A N 1
ATOM 1473 C CA . LEU A 1 187 ? 3.776 -7.874 -8.487 1.00 98.38 187 LEU A CA 1
ATOM 1474 C C . LEU A 1 187 ? 4.245 -8.270 -7.084 1.00 98.38 187 LEU A C 1
ATOM 1476 O O . LEU A 1 187 ? 5.126 -9.118 -6.934 1.00 98.38 187 LEU A O 1
ATOM 1480 N N . ASP A 1 188 ? 3.641 -7.701 -6.040 1.00 98.12 188 ASP A N 1
ATOM 1481 C CA . ASP A 1 188 ? 4.063 -7.973 -4.655 1.00 98.12 188 ASP A CA 1
ATOM 1482 C C . ASP A 1 188 ? 3.786 -9.412 -4.199 1.00 98.12 188 ASP A C 1
ATOM 1484 O O . ASP A 1 188 ? 4.349 -9.858 -3.196 1.00 98.12 188 ASP A O 1
ATOM 1488 N N . THR A 1 189 ? 2.978 -10.160 -4.953 1.00 97.50 189 THR A N 1
ATOM 1489 C CA . THR A 1 189 ? 2.754 -11.598 -4.767 1.00 97.50 189 THR A CA 1
ATOM 1490 C C . THR A 1 189 ? 3.954 -12.459 -5.167 1.00 97.50 189 THR A C 1
ATOM 1492 O O . THR A 1 189 ? 3.979 -13.648 -4.841 1.00 97.50 189 THR A O 1
ATOM 1495 N N . ASN A 1 190 ? 4.983 -11.881 -5.799 1.00 95.25 190 ASN A N 1
ATOM 1496 C CA . ASN A 1 190 ? 6.233 -12.565 -6.117 1.00 95.25 190 ASN A CA 1
ATOM 1497 C C . ASN A 1 190 ? 6.932 -13.083 -4.841 1.00 95.25 190 ASN A C 1
ATOM 1499 O O . ASN A 1 190 ? 7.405 -12.309 -4.005 1.00 95.25 190 ASN A O 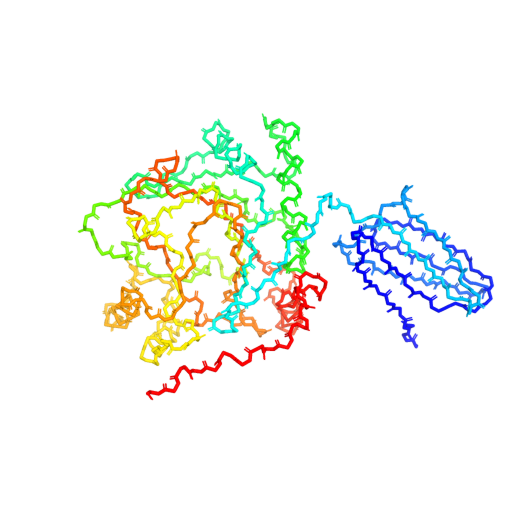1
ATOM 1503 N N . GLY A 1 191 ? 6.968 -14.409 -4.677 1.00 92.19 191 GLY A N 1
ATOM 1504 C CA . GLY A 1 191 ? 7.496 -15.085 -3.485 1.00 92.19 191 GLY A CA 1
ATOM 1505 C C . GLY A 1 191 ? 6.594 -15.016 -2.243 1.00 92.19 191 GLY A C 1
ATOM 1506 O O . GLY A 1 191 ? 6.974 -15.519 -1.187 1.00 92.19 191 GLY A O 1
ATOM 1507 N N . ALA A 1 192 ? 5.407 -14.410 -2.341 1.00 96.25 192 ALA A N 1
ATOM 1508 C CA . ALA A 1 192 ? 4.457 -14.272 -1.239 1.00 96.25 192 ALA A CA 1
ATOM 1509 C C . ALA A 1 192 ? 3.010 -14.210 -1.773 1.00 96.25 192 ALA A C 1
ATOM 1511 O O . ALA A 1 192 ? 2.387 -13.145 -1.757 1.00 96.25 192 ALA A O 1
ATOM 1512 N N . PRO A 1 193 ? 2.446 -15.347 -2.224 1.00 96.94 193 PRO A N 1
ATOM 1513 C CA . PRO A 1 193 ? 1.237 -15.388 -3.053 1.00 96.94 193 PRO A CA 1
ATOM 1514 C C . PRO A 1 193 ? -0.024 -14.844 -2.379 1.00 96.94 193 PRO A C 1
ATOM 1516 O O . PRO A 1 193 ? -0.992 -14.567 -3.066 1.00 96.94 193 PRO A O 1
ATOM 1519 N N . PHE A 1 194 ? -0.026 -14.671 -1.055 1.00 97.81 194 PHE A N 1
ATOM 1520 C CA . PHE A 1 194 ? -1.181 -14.199 -0.287 1.00 97.81 194 PHE A CA 1
ATOM 1521 C C . PHE A 1 194 ? -1.104 -12.720 0.105 1.00 97.81 194 PHE A C 1
ATOM 1523 O O . PHE A 1 194 ? -1.921 -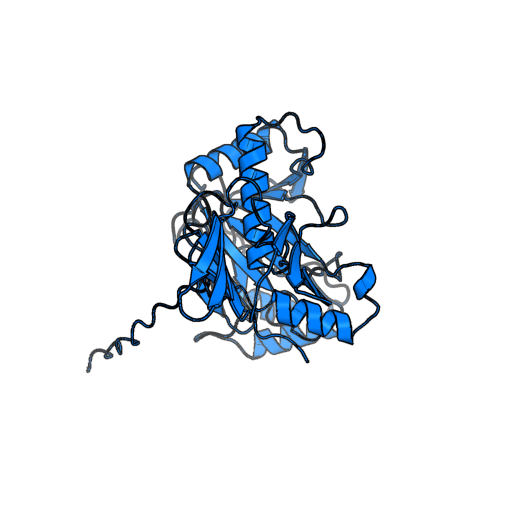12.270 0.909 1.00 97.81 194 PHE A O 1
ATOM 1530 N N . ARG A 1 195 ? -0.116 -11.961 -0.392 1.00 97.88 195 ARG A N 1
ATOM 1531 C CA . ARG A 1 195 ? -0.072 -10.504 -0.199 1.00 97.88 195 ARG A CA 1
ATOM 1532 C C . ARG A 1 195 ? -1.175 -9.849 -1.016 1.00 97.88 195 ARG A C 1
ATOM 1534 O O . ARG A 1 195 ? -1.193 -9.969 -2.234 1.00 97.88 195 ARG A O 1
ATOM 1541 N N . PHE A 1 196 ? -2.073 -9.144 -0.336 1.00 98.25 196 PHE A N 1
ATOM 1542 C CA . PHE A 1 196 ? -3.207 -8.492 -0.993 1.00 98.25 196 PHE A CA 1
ATOM 1543 C C . PHE A 1 196 ? -3.085 -6.968 -1.013 1.00 98.25 196 PHE A C 1
ATOM 1545 O O . PHE A 1 196 ? -3.696 -6.318 -1.861 1.00 98.25 196 PHE A O 1
ATOM 1552 N N . CYS A 1 197 ? -2.314 -6.386 -0.092 1.00 98.19 197 CYS A N 1
ATOM 1553 C CA . CYS A 1 197 ? -2.189 -4.942 0.044 1.00 98.19 197 CYS A CA 1
ATOM 1554 C C . CYS A 1 197 ? -0.812 -4.547 0.587 1.00 98.19 197 CYS A C 1
ATOM 1556 O O . CYS A 1 197 ? -0.271 -5.201 1.487 1.00 98.19 197 CYS A O 1
ATOM 1558 N N . THR A 1 198 ? -0.285 -3.449 0.055 1.00 98.44 198 THR A N 1
ATOM 1559 C CA . THR A 1 198 ? 1.028 -2.904 0.389 1.00 98.44 198 THR A CA 1
ATOM 1560 C C . THR A 1 198 ? 0.883 -1.455 0.824 1.00 98.44 198 THR A C 1
ATOM 1562 O O . THR A 1 198 ? 0.274 -0.637 0.132 1.00 98.44 198 THR A O 1
ATOM 1565 N N . ALA A 1 199 ? 1.473 -1.137 1.974 1.00 98.44 199 ALA A N 1
ATOM 1566 C CA . ALA A 1 199 ? 1.608 0.217 2.485 1.00 98.44 199 ALA A CA 1
ATOM 1567 C C . ALA A 1 199 ? 3.067 0.666 2.353 1.00 98.44 199 ALA A C 1
ATOM 1569 O O . ALA A 1 199 ? 3.974 0.048 2.914 1.00 98.44 199 ALA A O 1
ATOM 1570 N N . LEU A 1 200 ? 3.283 1.753 1.615 1.00 98.56 200 LEU A N 1
ATOM 1571 C CA . LEU A 1 200 ? 4.565 2.430 1.470 1.00 98.56 200 LEU A CA 1
ATOM 1572 C C . LEU A 1 200 ? 4.471 3.809 2.108 1.00 98.56 200 LEU A C 1
ATOM 1574 O O . LEU A 1 200 ? 3.721 4.657 1.637 1.00 98.56 200 LEU A O 1
ATOM 1578 N N . ILE A 1 201 ? 5.249 4.054 3.154 1.00 98.62 201 ILE A N 1
ATOM 1579 C CA . ILE A 1 201 ? 5.361 5.380 3.759 1.00 98.62 201 ILE A CA 1
ATOM 1580 C C . ILE A 1 201 ? 6.712 5.949 3.356 1.00 98.62 201 ILE A C 1
ATOM 1582 O O . ILE A 1 201 ? 7.753 5.412 3.734 1.00 98.62 201 ILE A O 1
ATOM 1586 N N . TYR A 1 202 ? 6.715 7.016 2.565 1.00 98.62 202 TYR A N 1
ATOM 1587 C CA . TYR A 1 202 ? 7.952 7.685 2.186 1.00 98.62 202 TYR A CA 1
ATOM 1588 C C . TYR A 1 202 ? 8.517 8.415 3.406 1.00 98.62 202 TYR A C 1
ATOM 1590 O O . TYR A 1 202 ? 7.838 9.237 4.018 1.00 98.62 202 TYR A O 1
ATOM 1598 N N . LEU A 1 203 ? 9.755 8.093 3.773 1.00 98.38 203 LEU A N 1
ATOM 1599 C CA . LEU A 1 203 ? 10.439 8.682 4.927 1.00 98.38 203 LEU A CA 1
ATOM 1600 C C . LEU A 1 203 ? 11.332 9.862 4.523 1.00 98.38 203 LEU A C 1
ATOM 1602 O O . LEU A 1 203 ? 11.808 10.597 5.381 1.00 98.38 203 LEU A O 1
ATOM 1606 N N . ASP A 1 204 ? 11.543 10.056 3.222 1.00 97.12 204 ASP A N 1
ATOM 1607 C CA . ASP A 1 204 ? 12.279 11.192 2.678 1.00 97.12 204 ASP A CA 1
ATOM 1608 C C . ASP A 1 204 ? 11.539 11.809 1.482 1.00 97.12 204 ASP A C 1
ATOM 1610 O O . ASP A 1 204 ? 10.723 11.156 0.821 1.00 97.12 204 ASP A O 1
ATOM 1614 N N . THR A 1 205 ? 11.832 13.078 1.205 1.00 97.19 205 THR A N 1
ATOM 1615 C CA . THR A 1 205 ? 11.330 13.803 0.032 1.00 97.19 205 THR A CA 1
ATOM 1616 C C . THR A 1 205 ? 12.420 13.863 -1.025 1.00 97.19 205 THR A C 1
ATOM 1618 O O . THR A 1 205 ? 13.535 14.295 -0.736 1.00 97.19 205 THR A O 1
ATOM 1621 N N . LEU A 1 206 ? 12.092 13.506 -2.268 1.00 96.31 206 LEU A N 1
ATOM 1622 C CA . LEU A 1 206 ? 13.009 13.706 -3.387 1.00 96.31 206 LEU A CA 1
ATOM 1623 C C . LEU A 1 206 ? 12.581 14.911 -4.236 1.00 96.31 206 LEU A C 1
ATOM 1625 O O . LEU A 1 206 ? 11.412 14.983 -4.635 1.00 96.31 206 LEU A O 1
ATOM 1629 N N . PRO A 1 207 ? 13.498 15.844 -4.556 1.00 94.12 207 PRO A N 1
ATOM 1630 C CA . PRO A 1 207 ? 13.167 17.017 -5.358 1.00 94.12 207 PRO A CA 1
ATOM 1631 C C . PRO A 1 207 ? 12.756 16.597 -6.771 1.00 94.12 207 PRO A C 1
ATOM 1633 O O . PRO A 1 207 ? 13.404 15.754 -7.381 1.00 94.12 207 PRO A O 1
ATOM 1636 N N . GLN A 1 208 ? 11.698 17.188 -7.319 1.00 93.69 208 GLN A N 1
ATOM 1637 C CA . GLN A 1 208 ? 11.241 16.883 -8.678 1.00 93.69 208 GLN A CA 1
ATOM 1638 C C . GLN A 1 208 ? 11.648 17.989 -9.663 1.00 93.69 208 GLN A C 1
ATOM 1640 O O . GLN A 1 208 ? 11.656 19.159 -9.283 1.00 93.69 208 GLN A O 1
ATOM 1645 N N . PRO A 1 209 ? 11.975 17.651 -10.928 1.00 90.56 209 PRO A N 1
ATOM 1646 C CA . PRO A 1 209 ? 12.008 16.299 -11.506 1.00 90.56 209 PRO A CA 1
ATOM 1647 C C . PRO A 1 209 ? 13.351 15.559 -11.325 1.00 90.56 209 PRO A C 1
ATOM 1649 O O . PRO A 1 209 ? 13.480 14.410 -11.740 1.00 90.56 209 PRO A O 1
ATOM 1652 N N . SER A 1 210 ? 14.379 16.206 -10.767 1.00 90.56 210 SER A N 1
ATOM 1653 C CA . SER A 1 210 ? 15.763 15.697 -10.771 1.00 90.56 210 SER A CA 1
ATOM 1654 C C . SER A 1 210 ? 16.004 14.481 -9.872 1.00 90.56 210 SER A C 1
ATOM 1656 O O . SER A 1 210 ? 16.909 13.692 -10.126 1.00 90.56 210 SER A O 1
ATOM 1658 N N . GLY A 1 211 ? 15.202 14.329 -8.827 1.00 89.62 211 GLY A N 1
ATOM 1659 C CA . GLY A 1 211 ? 15.191 13.214 -7.893 1.00 89.62 211 GLY A CA 1
ATOM 1660 C C . GLY A 1 211 ? 14.027 12.273 -8.163 1.00 89.62 211 GLY A C 1
ATOM 1661 O O . GLY A 1 211 ? 13.360 11.867 -7.218 1.00 89.62 211 GLY A O 1
ATOM 1662 N N . ASP A 1 212 ? 13.717 11.955 -9.428 1.00 84.50 212 ASP A N 1
ATOM 1663 C CA . ASP A 1 212 ? 12.721 10.909 -9.703 1.00 84.50 212 ASP A CA 1
ATOM 1664 C C . ASP A 1 212 ? 13.093 9.647 -8.907 1.00 84.50 212 ASP A C 1
ATOM 1666 O O . ASP A 1 212 ? 14.234 9.416 -8.550 1.00 84.50 212 ASP A O 1
ATOM 1670 N N . GLY A 1 213 ? 12.100 8.897 -8.509 1.00 96.19 213 GLY A N 1
ATOM 1671 C CA . GLY A 1 213 ? 12.132 7.898 -7.448 1.00 96.19 213 GLY A CA 1
ATOM 1672 C C . GLY A 1 213 ? 10.706 7.482 -7.127 1.00 96.19 213 GLY A C 1
ATOM 1673 O O . GLY A 1 213 ? 10.426 6.959 -6.047 1.00 96.19 213 GLY A O 1
ATOM 1674 N N . ALA A 1 214 ? 9.782 7.777 -8.046 1.00 97.94 214 ALA A N 1
ATOM 1675 C CA . ALA A 1 214 ? 8.384 7.454 -7.938 1.00 97.94 214 ALA A CA 1
ATOM 1676 C C . ALA A 1 214 ? 8.179 5.951 -7.751 1.00 97.94 214 ALA A C 1
ATOM 1678 O O . ALA A 1 214 ? 8.985 5.131 -8.188 1.00 97.94 214 ALA A O 1
ATOM 1679 N N . THR A 1 215 ? 7.076 5.589 -7.112 1.00 98.62 215 THR A N 1
ATOM 1680 C CA . THR A 1 215 ? 6.487 4.269 -7.334 1.00 98.62 215 THR A CA 1
ATOM 1681 C C . THR A 1 215 ? 5.607 4.380 -8.577 1.00 98.62 215 THR A C 1
ATOM 1683 O O . THR A 1 215 ? 4.698 5.211 -8.609 1.00 98.62 215 THR A O 1
ATOM 1686 N N . VAL A 1 216 ? 5.930 3.614 -9.617 1.00 98.50 216 VAL A N 1
ATOM 1687 C CA . VAL A 1 216 ? 5.323 3.695 -10.953 1.00 98.50 216 VAL A CA 1
ATOM 1688 C C . VAL A 1 216 ? 4.398 2.505 -11.162 1.00 98.50 216 VAL A C 1
ATOM 1690 O O . VAL A 1 216 ? 4.828 1.379 -10.943 1.00 98.50 216 VAL A O 1
ATOM 1693 N N . PHE A 1 217 ? 3.170 2.762 -11.611 1.00 98.56 217 PHE A N 1
ATOM 1694 C CA . PHE A 1 217 ? 2.135 1.787 -11.955 1.00 98.56 217 PHE A CA 1
ATOM 1695 C C . PHE A 1 217 ? 1.735 1.986 -13.427 1.00 98.56 217 PHE A C 1
ATOM 1697 O O . PHE A 1 217 ? 0.789 2.731 -13.706 1.00 98.56 217 PHE A O 1
ATOM 1704 N N . PRO A 1 218 ? 2.446 1.373 -14.388 1.00 98.12 218 PRO A N 1
ATOM 1705 C CA . PRO A 1 218 ? 2.236 1.648 -15.812 1.00 98.12 218 PRO A CA 1
ATOM 1706 C C . PRO A 1 218 ? 0.869 1.197 -16.337 1.00 98.12 218 PRO A C 1
ATOM 1708 O O . PRO A 1 218 ? 0.367 1.748 -17.310 1.00 98.12 218 PRO A O 1
ATOM 1711 N N . CYS A 1 219 ? 0.249 0.215 -15.678 1.00 98.06 219 CYS A N 1
ATOM 1712 C CA . CYS A 1 219 ? -1.079 -0.286 -16.034 1.00 98.06 219 CYS A CA 1
ATOM 1713 C C . CYS A 1 219 ? -2.223 0.416 -15.294 1.00 98.06 219 CYS A C 1
ATOM 1715 O O . CYS A 1 219 ? -3.379 0.075 -15.533 1.00 98.06 219 CYS A O 1
ATOM 1717 N N . ALA A 1 220 ? -1.926 1.361 -14.395 1.00 97.88 220 ALA A N 1
ATOM 1718 C CA . ALA A 1 220 ? -2.965 2.064 -13.658 1.00 97.88 220 ALA A CA 1
ATOM 1719 C C . ALA A 1 220 ? -3.844 2.880 -14.611 1.00 97.88 220 ALA A C 1
ATOM 1721 O O . ALA A 1 220 ? -3.341 3.696 -15.386 1.00 97.88 220 ALA A O 1
ATOM 1722 N N . GLN A 1 221 ? -5.157 2.682 -14.527 1.00 94.56 221 GLN A N 1
ATOM 1723 C CA . GLN A 1 221 ? -6.129 3.411 -15.324 1.00 94.56 221 GLN A CA 1
ATOM 1724 C C . GLN A 1 221 ? -6.137 4.887 -14.925 1.00 94.56 221 GLN A C 1
ATOM 1726 O O . GLN A 1 221 ? -6.504 5.262 -13.808 1.00 94.56 221 GLN A O 1
ATOM 1731 N N . ASN A 1 222 ? -5.721 5.726 -15.867 1.00 92.50 222 ASN A N 1
ATOM 1732 C CA . ASN A 1 222 ? -5.809 7.176 -15.817 1.00 92.50 222 ASN A CA 1
ATOM 1733 C C . ASN A 1 222 ? -5.905 7.744 -17.247 1.00 92.50 222 ASN A C 1
ATOM 1735 O O . ASN A 1 222 ? -6.108 6.998 -18.203 1.00 92.50 222 ASN A O 1
ATOM 1739 N N . GLU A 1 223 ? -5.755 9.062 -17.404 1.00 83.62 223 GLU A N 1
ATOM 1740 C CA . GLU A 1 223 ? -5.845 9.733 -18.711 1.00 83.62 223 GLU A CA 1
ATOM 1741 C C . GLU A 1 223 ? -4.779 9.283 -19.730 1.00 83.62 223 GLU A C 1
ATOM 1743 O O . GLU A 1 223 ? -5.001 9.416 -20.930 1.00 83.62 223 GLU A O 1
ATOM 1748 N N . VAL A 1 224 ? -3.642 8.738 -19.278 1.00 89.88 224 VAL A N 1
ATOM 1749 C CA . VAL A 1 224 ? -2.486 8.345 -20.112 1.00 89.88 224 VAL A CA 1
ATOM 1750 C C . VAL A 1 224 ? -2.257 6.827 -20.041 1.00 89.88 224 VAL A C 1
ATOM 1752 O O . VAL A 1 224 ? -1.128 6.337 -20.010 1.00 89.88 224 VAL A O 1
ATOM 1755 N N . TRP A 1 225 ? -3.341 6.060 -19.950 1.00 90.94 225 TRP A N 1
ATOM 1756 C CA . TRP A 1 225 ? -3.294 4.603 -19.863 1.00 90.94 225 TRP A CA 1
ATOM 1757 C C . TRP A 1 225 ? -3.025 3.946 -21.228 1.00 90.94 225 TRP A C 1
ATOM 1759 O O . TRP A 1 225 ? -3.549 4.378 -22.256 1.00 90.94 225 TRP A O 1
ATOM 1769 N N . SER A 1 226 ? -2.231 2.870 -21.228 1.00 95.25 226 SER A N 1
ATOM 1770 C CA . SER A 1 226 ? -1.942 2.050 -22.407 1.00 95.25 226 SER A CA 1
ATOM 1771 C C . SER A 1 226 ? -2.600 0.672 -22.328 1.00 95.25 226 SER A C 1
ATOM 1773 O O . SER A 1 226 ? -2.324 -0.128 -21.429 1.00 95.25 226 SER A O 1
ATOM 1775 N N . GLN A 1 227 ? -3.440 0.374 -23.322 1.00 97.12 227 GLN A N 1
ATOM 1776 C CA . GLN A 1 227 ? -4.065 -0.939 -23.470 1.00 97.12 227 GLN A CA 1
ATOM 1777 C C . GLN A 1 227 ? -3.028 -2.037 -23.756 1.00 97.12 227 GLN A C 1
ATOM 1779 O O . GLN A 1 227 ? -3.159 -3.130 -23.212 1.00 97.12 227 GLN A O 1
ATOM 1784 N N . SER A 1 228 ? -1.982 -1.753 -24.544 1.00 97.81 228 SER A N 1
ATOM 1785 C CA . SER A 1 228 ? -0.941 -2.742 -24.863 1.00 97.81 228 SER A CA 1
ATOM 1786 C C . SER A 1 228 ? -0.154 -3.156 -23.620 1.00 97.81 228 SER A C 1
ATOM 1788 O O . SER A 1 228 ? 0.058 -4.347 -23.400 1.00 97.81 228 SER A O 1
ATOM 1790 N N . ALA A 1 229 ? 0.185 -2.197 -22.751 1.00 98.00 229 ALA A N 1
ATOM 1791 C CA . ALA A 1 229 ? 0.842 -2.474 -21.475 1.00 98.00 229 ALA A CA 1
ATOM 1792 C C . ALA A 1 229 ? -0.036 -3.349 -20.565 1.00 98.00 229 ALA A C 1
ATOM 1794 O O . ALA A 1 229 ? 0.449 -4.304 -19.958 1.00 98.00 229 ALA A O 1
ATOM 1795 N N . HIS A 1 230 ? -1.340 -3.066 -20.508 1.00 97.94 230 HIS A N 1
ATOM 1796 C CA . HIS A 1 230 ? -2.285 -3.866 -19.732 1.00 97.94 230 HIS A CA 1
ATOM 1797 C C . HIS A 1 230 ? -2.444 -5.294 -20.282 1.00 97.94 230 HIS A C 1
ATOM 1799 O O . HIS A 1 230 ? -2.436 -6.252 -19.506 1.00 97.94 230 HIS A O 1
ATOM 1805 N N . ASP A 1 231 ? -2.538 -5.466 -21.601 1.00 98.44 231 ASP A N 1
ATOM 1806 C CA . ASP A 1 231 ? -2.622 -6.792 -22.222 1.00 98.44 231 ASP A CA 1
ATOM 1807 C C . ASP A 1 231 ? -1.334 -7.601 -21.990 1.00 98.44 231 ASP A C 1
ATOM 1809 O O . ASP A 1 231 ? -1.401 -8.787 -21.644 1.00 98.44 231 ASP A O 1
ATOM 1813 N N . ALA A 1 232 ? -0.168 -6.951 -22.078 1.00 98.50 232 ALA A N 1
ATOM 1814 C CA . ALA A 1 232 ? 1.120 -7.550 -21.741 1.00 98.50 232 ALA A CA 1
ATOM 1815 C C . ALA A 1 232 ? 1.183 -7.986 -20.267 1.00 98.50 232 ALA A C 1
ATOM 1817 O O . ALA A 1 232 ? 1.542 -9.128 -19.977 1.00 98.50 232 ALA A O 1
ATOM 1818 N N . ALA A 1 233 ? 0.755 -7.127 -19.337 1.00 98.50 233 ALA A N 1
ATOM 1819 C CA . ALA A 1 233 ? 0.690 -7.433 -17.909 1.00 98.50 233 ALA A CA 1
ATOM 1820 C C . ALA A 1 233 ? -0.220 -8.631 -17.590 1.00 98.50 233 ALA A C 1
ATOM 1822 O O . ALA A 1 233 ? 0.150 -9.495 -16.790 1.00 98.50 233 ALA A O 1
ATOM 1823 N N . LYS A 1 234 ? -1.389 -8.716 -18.240 1.00 98.44 234 LYS A N 1
ATOM 1824 C CA . LYS A 1 234 ? -2.301 -9.866 -18.125 1.00 98.44 234 LYS A CA 1
ATOM 1825 C C . LYS A 1 234 ? -1.656 -11.151 -18.617 1.00 98.44 234 LYS A C 1
ATOM 1827 O O . LYS A 1 234 ? -1.782 -12.183 -17.961 1.00 98.44 234 LYS A O 1
ATOM 1832 N N . LYS A 1 235 ? -0.983 -11.097 -19.769 1.00 98.44 235 LYS A N 1
ATOM 1833 C CA . LYS A 1 235 ? -0.345 -12.271 -20.363 1.00 98.44 235 LYS A CA 1
ATOM 1834 C C . LYS A 1 235 ? 0.832 -12.754 -19.516 1.00 98.44 235 LYS A C 1
ATOM 1836 O O . LYS A 1 235 ? 0.886 -13.941 -19.226 1.00 98.44 235 LYS A O 1
ATOM 1841 N N . LEU A 1 236 ? 1.697 -11.857 -19.037 1.00 98.44 236 LEU A N 1
ATOM 1842 C CA . LEU A 1 236 ? 2.792 -12.206 -18.119 1.00 98.44 236 LEU A CA 1
ATOM 1843 C C . LEU A 1 236 ? 2.279 -12.901 -16.852 1.00 98.44 236 LEU A C 1
ATOM 1845 O O . LEU A 1 236 ? 2.793 -13.956 -16.479 1.00 98.44 236 LEU A O 1
ATOM 1849 N N . LEU A 1 237 ? 1.231 -12.347 -16.232 1.00 98.00 237 LEU A N 1
ATOM 1850 C CA . LEU A 1 237 ? 0.602 -12.939 -15.052 1.00 98.00 237 LEU A CA 1
ATOM 1851 C C . LEU A 1 237 ? 0.009 -14.326 -15.349 1.00 98.00 237 LEU A C 1
ATOM 1853 O O . LEU A 1 237 ? 0.206 -15.248 -14.561 1.00 98.00 237 LEU A O 1
ATOM 1857 N N . ALA A 1 238 ? -0.687 -14.488 -16.479 1.00 97.88 238 ALA A N 1
ATOM 1858 C CA . ALA A 1 238 ? -1.276 -15.766 -16.882 1.00 97.88 238 ALA A CA 1
ATOM 1859 C C . ALA A 1 238 ? -0.222 -16.866 -17.104 1.00 97.88 238 ALA A C 1
ATOM 1861 O O . ALA A 1 238 ? -0.489 -18.028 -16.813 1.00 97.88 238 ALA A O 1
ATOM 1862 N N . GLU A 1 239 ? 0.979 -16.495 -17.554 1.00 97.81 239 GLU A N 1
ATOM 1863 C CA . GLU A 1 239 ? 2.132 -17.396 -17.701 1.00 97.81 239 GLU A CA 1
ATOM 1864 C C . GLU A 1 239 ? 2.951 -17.544 -16.401 1.00 97.81 239 GLU A C 1
ATOM 1866 O O . GLU A 1 239 ? 4.063 -18.067 -16.411 1.00 97.81 239 GLU A O 1
ATOM 1871 N N . GLY A 1 240 ? 2.448 -17.047 -15.265 1.00 96.69 240 GLY A N 1
ATOM 1872 C CA . GLY A 1 240 ? 3.096 -17.178 -13.956 1.00 96.69 240 GLY A CA 1
ATOM 1873 C C . GLY A 1 240 ? 4.335 -16.298 -13.746 1.00 96.69 240 GLY A C 1
ATOM 1874 O O . GLY A 1 240 ? 5.054 -16.486 -12.764 1.00 96.69 240 GLY A O 1
ATOM 1875 N N . ASN A 1 241 ? 4.597 -15.325 -14.624 1.00 97.62 241 ASN A N 1
ATOM 1876 C CA . ASN A 1 241 ? 5.736 -14.416 -14.497 1.00 97.62 241 ASN A CA 1
ATOM 1877 C C . ASN A 1 241 ? 5.332 -13.181 -13.684 1.00 97.62 241 ASN A C 1
ATOM 1879 O O . ASN A 1 241 ? 4.504 -12.382 -14.110 1.00 97.62 241 ASN A O 1
ATOM 1883 N N . LEU A 1 242 ? 5.936 -13.016 -12.502 1.00 97.44 242 LEU A N 1
ATOM 1884 C CA . LEU A 1 242 ? 5.596 -11.958 -11.533 1.00 97.44 242 LEU A CA 1
ATOM 1885 C C . LEU A 1 242 ? 6.671 -10.862 -11.421 1.00 97.44 242 LEU A C 1
ATOM 1887 O O . LEU A 1 242 ? 6.579 -9.985 -10.559 1.00 97.44 242 LEU A O 1
ATOM 1891 N N . HIS A 1 243 ? 7.713 -10.926 -12.255 1.00 97.94 243 HIS A N 1
ATOM 1892 C CA . HIS A 1 243 ? 8.806 -9.957 -12.295 1.00 97.94 243 HIS A CA 1
ATOM 1893 C C . HIS A 1 243 ? 9.399 -9.864 -13.708 1.00 97.94 243 HIS A C 1
ATOM 1895 O O . HIS A 1 243 ? 9.801 -10.870 -14.280 1.00 97.94 243 HIS A O 1
ATOM 1901 N N . THR A 1 244 ? 9.515 -8.652 -14.249 1.00 98.06 244 THR A N 1
ATOM 1902 C CA . THR A 1 244 ? 9.982 -8.410 -15.635 1.00 98.06 244 THR A CA 1
ATOM 1903 C C . THR A 1 244 ? 11.476 -8.668 -15.846 1.00 98.06 244 THR A C 1
ATOM 1905 O O . THR A 1 244 ? 11.874 -9.047 -16.932 1.00 98.06 244 THR A O 1
ATOM 1908 N N . SER A 1 245 ? 12.317 -8.508 -14.820 1.00 95.75 245 SER A N 1
ATOM 1909 C CA . SER A 1 245 ? 13.766 -8.789 -14.919 1.00 95.75 245 SER A CA 1
ATOM 1910 C C . SER A 1 245 ? 14.180 -10.239 -14.626 1.00 95.75 245 SER A C 1
ATOM 1912 O O . SER A 1 245 ? 15.373 -10.515 -14.560 1.00 95.75 245 SER A O 1
ATOM 1914 N N . ASN A 1 246 ? 13.235 -11.147 -14.364 1.00 93.69 246 ASN A N 1
ATOM 1915 C CA . ASN A 1 246 ? 13.539 -12.541 -14.025 1.00 93.69 246 ASN A CA 1
ATOM 1916 C C . ASN A 1 246 ? 12.521 -13.482 -14.678 1.00 93.69 246 ASN A C 1
ATOM 1918 O O . ASN A 1 246 ? 11.790 -14.196 -13.990 1.00 93.69 246 ASN A O 1
ATOM 1922 N N . LEU A 1 247 ? 12.436 -13.408 -16.007 1.00 95.00 247 LEU A N 1
ATOM 1923 C CA . LEU A 1 247 ? 11.538 -14.245 -16.794 1.00 95.00 247 LEU A CA 1
ATOM 1924 C C . LEU A 1 247 ? 12.081 -15.670 -16.878 1.00 95.00 247 LEU A C 1
ATOM 1926 O O . LEU A 1 247 ? 13.264 -15.878 -17.152 1.00 95.00 247 LEU A O 1
ATOM 1930 N N . ALA A 1 248 ? 11.206 -16.649 -16.656 1.00 92.81 248 ALA A N 1
ATOM 1931 C CA . ALA A 1 248 ? 11.553 -18.057 -16.849 1.00 92.81 248 ALA A CA 1
ATOM 1932 C C . ALA A 1 248 ? 11.544 -18.453 -18.336 1.00 92.81 248 ALA A C 1
ATOM 1934 O O . ALA A 1 248 ? 12.299 -19.336 -18.740 1.00 92.81 248 ALA A O 1
ATOM 1935 N N . ASP A 1 249 ? 10.699 -17.791 -19.131 1.00 95.81 249 ASP A N 1
ATOM 1936 C CA . ASP A 1 249 ? 10.513 -18.034 -20.560 1.00 95.81 249 ASP A CA 1
ATOM 1937 C C . ASP A 1 249 ? 10.979 -16.812 -21.380 1.00 95.81 249 ASP A C 1
ATOM 1939 O O . ASP A 1 249 ? 10.379 -15.736 -21.259 1.00 95.81 249 ASP A O 1
ATOM 1943 N N . PRO A 1 250 ? 12.034 -16.949 -22.209 1.00 96.81 250 PRO A N 1
ATOM 1944 C CA . PRO A 1 250 ? 12.517 -15.882 -23.084 1.00 96.81 250 PRO A CA 1
ATOM 1945 C C . PRO A 1 250 ? 11.481 -15.359 -24.088 1.00 96.81 250 PRO A C 1
ATOM 1947 O O . PRO A 1 250 ? 11.575 -14.198 -24.488 1.00 96.81 250 PRO A O 1
ATOM 1950 N N . ASP A 1 251 ? 10.481 -16.158 -24.475 1.00 97.88 251 ASP A N 1
ATOM 1951 C CA . ASP A 1 251 ? 9.453 -15.737 -25.439 1.00 97.88 251 ASP A CA 1
ATOM 1952 C C . ASP A 1 251 ? 8.521 -14.651 -24.866 1.00 97.88 251 ASP A C 1
ATOM 1954 O O . ASP A 1 251 ? 7.804 -13.970 -25.605 1.00 97.88 251 ASP A O 1
ATOM 1958 N N . LEU A 1 252 ? 8.558 -14.436 -23.546 1.00 97.94 252 LEU A N 1
ATOM 1959 C CA . LEU A 1 252 ? 7.795 -13.399 -22.850 1.00 97.94 252 LEU A CA 1
ATOM 1960 C C . LEU A 1 252 ? 8.541 -12.062 -22.734 1.00 97.94 252 LEU A C 1
ATOM 1962 O O . LEU A 1 252 ? 7.942 -11.067 -22.319 1.00 97.94 252 LEU A O 1
ATOM 1966 N N . GLU A 1 253 ? 9.817 -12.008 -23.122 1.00 98.06 253 GLU A N 1
ATOM 1967 C CA . GLU A 1 253 ? 10.647 -10.800 -23.061 1.00 98.06 253 GLU A CA 1
ATOM 1968 C C . GLU A 1 253 ? 10.015 -9.593 -23.787 1.00 98.06 253 GLU A C 1
ATOM 1970 O O . GLU A 1 253 ? 9.983 -8.513 -23.192 1.00 98.06 253 GLU A O 1
ATOM 1975 N N . PRO A 1 254 ? 9.411 -9.722 -24.991 1.00 98.44 254 PRO A N 1
ATOM 1976 C CA . PRO A 1 254 ? 8.748 -8.589 -25.642 1.00 98.44 254 PRO A CA 1
ATOM 1977 C C . PRO A 1 254 ? 7.593 -7.999 -24.819 1.00 98.44 254 PRO A C 1
ATOM 1979 O O . PRO A 1 254 ? 7.390 -6.787 -24.817 1.00 98.44 254 PRO A O 1
ATOM 1982 N N . LEU A 1 255 ? 6.854 -8.835 -24.080 1.00 98.38 255 LEU A N 1
ATOM 1983 C CA . LEU A 1 255 ? 5.754 -8.386 -23.218 1.00 98.38 255 LEU A CA 1
ATOM 1984 C C . LEU A 1 255 ? 6.285 -7.645 -21.986 1.00 98.38 255 LEU A C 1
ATOM 1986 O O . LEU A 1 255 ? 5.728 -6.626 -21.579 1.00 98.38 255 LEU A O 1
ATOM 1990 N N . ALA A 1 256 ? 7.379 -8.136 -21.398 1.00 98.31 256 ALA A N 1
ATOM 1991 C CA . ALA A 1 256 ? 8.049 -7.454 -20.297 1.00 98.31 256 ALA A CA 1
ATOM 1992 C C . ALA A 1 256 ? 8.620 -6.100 -20.738 1.00 98.31 256 ALA A C 1
ATOM 1994 O O . ALA A 1 256 ? 8.468 -5.113 -20.016 1.00 98.31 256 ALA A O 1
ATOM 1995 N N . GLN A 1 257 ? 9.213 -6.034 -21.932 1.00 98.25 257 GLN A N 1
ATOM 1996 C CA . GLN A 1 257 ? 9.729 -4.797 -22.516 1.00 98.25 257 GLN A CA 1
ATOM 1997 C C . GLN A 1 257 ? 8.621 -3.782 -22.792 1.00 98.25 257 GLN A C 1
ATOM 1999 O O . GLN A 1 257 ? 8.789 -2.624 -22.425 1.00 98.25 257 GLN A O 1
ATOM 2004 N N . GLU A 1 258 ? 7.482 -4.201 -23.352 1.00 98.38 258 GLU A N 1
ATOM 2005 C CA . GLU A 1 258 ? 6.307 -3.339 -23.554 1.00 98.38 258 GLU A CA 1
ATOM 2006 C C . GLU A 1 258 ? 5.840 -2.712 -22.230 1.00 98.38 258 GLU A C 1
ATOM 2008 O O . GLU A 1 258 ? 5.619 -1.503 -22.125 1.00 98.38 258 GLU A O 1
ATOM 2013 N N . LEU A 1 259 ? 5.749 -3.531 -21.179 1.00 98.19 259 LEU A N 1
ATOM 2014 C CA . LEU A 1 259 ? 5.304 -3.091 -19.863 1.00 98.19 259 LEU A CA 1
ATOM 2015 C C . LEU A 1 259 ? 6.311 -2.135 -19.191 1.00 98.19 259 LEU A C 1
ATOM 2017 O O . LEU A 1 259 ? 5.913 -1.128 -18.598 1.00 98.19 259 LEU A O 1
ATOM 2021 N N . VAL A 1 260 ? 7.614 -2.419 -19.293 1.00 98.38 260 VAL A N 1
ATOM 2022 C CA . VAL A 1 260 ? 8.679 -1.529 -18.796 1.00 98.38 260 VAL A CA 1
ATOM 2023 C C . VAL A 1 260 ? 8.707 -0.224 -19.587 1.00 98.38 260 VAL A C 1
ATOM 2025 O O . VAL A 1 260 ? 8.782 0.840 -18.976 1.00 98.38 260 VAL A O 1
ATOM 2028 N N . PHE A 1 261 ? 8.583 -0.282 -20.914 1.00 97.94 261 PHE A N 1
ATOM 2029 C CA . PHE A 1 261 ? 8.548 0.885 -21.792 1.00 97.94 261 PHE A CA 1
ATOM 2030 C C . PHE A 1 261 ? 7.407 1.838 -21.422 1.00 97.94 261 PHE A C 1
ATOM 2032 O O . PHE A 1 261 ? 7.644 3.031 -21.251 1.00 97.94 261 PHE A O 1
ATOM 2039 N N . ALA A 1 262 ? 6.200 1.320 -21.174 1.00 98.06 262 ALA A N 1
ATOM 2040 C CA . ALA A 1 262 ? 5.084 2.124 -20.672 1.00 98.06 262 ALA A CA 1
ATOM 2041 C C . ALA A 1 262 ? 5.443 2.882 -19.378 1.00 98.06 262 ALA A C 1
ATOM 2043 O O . ALA A 1 262 ? 5.126 4.062 -19.214 1.00 98.06 262 ALA A O 1
ATOM 2044 N N . GLY A 1 263 ? 6.163 2.224 -18.466 1.00 97.38 263 GLY A N 1
ATOM 2045 C CA . GLY A 1 263 ? 6.651 2.843 -17.239 1.00 97.38 263 GLY A CA 1
ATOM 2046 C C . GLY A 1 263 ? 7.757 3.882 -17.464 1.00 97.38 263 GLY A C 1
ATOM 2047 O O . GLY A 1 263 ? 7.768 4.912 -16.786 1.00 97.38 263 GLY A O 1
ATOM 2048 N N . GLU A 1 264 ? 8.666 3.667 -18.415 1.00 97.06 264 GLU A N 1
ATOM 2049 C CA . GLU A 1 264 ? 9.683 4.649 -18.830 1.00 97.06 264 GLU A CA 1
ATOM 2050 C C . GLU A 1 264 ? 9.023 5.917 -19.402 1.00 97.06 264 GLU A C 1
ATOM 2052 O O . GLU A 1 264 ? 9.330 7.026 -18.957 1.00 97.06 264 GLU A O 1
ATOM 2057 N N . GLU A 1 265 ? 8.023 5.739 -20.269 1.00 97.19 265 GLU A N 1
ATOM 2058 C CA . GLU A 1 265 ? 7.234 6.798 -20.917 1.00 97.19 265 GLU A CA 1
ATOM 2059 C C . GLU A 1 265 ? 6.194 7.456 -19.994 1.00 97.19 265 GLU A C 1
ATOM 2061 O O . GLU A 1 265 ? 5.387 8.277 -20.431 1.00 97.19 265 GLU A O 1
ATOM 2066 N N . LYS A 1 266 ? 6.217 7.135 -18.692 1.00 96.06 266 LYS A N 1
ATOM 2067 C CA . LYS A 1 266 ? 5.319 7.701 -17.667 1.00 96.06 266 LYS A CA 1
ATOM 2068 C C . LYS A 1 266 ? 3.829 7.491 -17.974 1.00 96.06 266 LYS A C 1
ATOM 2070 O O . LYS A 1 266 ? 3.004 8.302 -17.555 1.00 96.06 266 LYS A O 1
ATOM 2075 N N . GLN A 1 267 ? 3.485 6.405 -18.660 1.00 97.06 267 GLN A N 1
ATOM 2076 C CA . GLN A 1 267 ? 2.100 5.962 -18.796 1.00 97.06 267 GLN A CA 1
ATOM 2077 C C . GLN A 1 267 ? 1.583 5.455 -17.443 1.00 97.06 267 GLN A C 1
ATOM 2079 O O . GLN A 1 267 ? 2.362 5.048 -16.573 1.00 97.06 267 GLN A O 1
ATOM 2084 N N . GLY A 1 268 ? 0.266 5.511 -17.244 1.00 96.94 268 GLY A N 1
ATOM 2085 C CA . GLY A 1 268 ? -0.345 5.167 -15.961 1.00 96.94 268 GLY A CA 1
ATOM 2086 C C . GLY A 1 268 ? 0.061 6.125 -14.833 1.00 96.94 268 GLY A C 1
ATOM 2087 O O . GLY A 1 268 ? 0.281 7.319 -15.050 1.00 96.94 268 GLY A O 1
ATOM 2088 N N . LEU A 1 269 ? 0.119 5.636 -13.592 1.00 97.75 269 LEU A N 1
ATOM 2089 C CA . LEU A 1 269 ? 0.272 6.476 -12.398 1.00 97.75 269 LEU A CA 1
ATOM 2090 C C . LEU A 1 269 ? 1.713 6.469 -11.867 1.00 97.75 269 LEU A C 1
ATOM 2092 O O . LEU A 1 269 ? 2.321 5.419 -11.688 1.00 97.75 269 LEU A O 1
ATOM 2096 N N . SER A 1 270 ? 2.244 7.642 -11.517 1.00 97.94 270 SER A N 1
ATOM 2097 C CA . SER A 1 270 ? 3.485 7.781 -10.741 1.00 97.94 270 SER A CA 1
ATOM 2098 C C . SER A 1 270 ? 3.203 8.493 -9.420 1.00 97.94 270 SER A C 1
ATOM 2100 O O . SER A 1 270 ? 2.651 9.592 -9.407 1.00 97.94 270 SER A O 1
ATOM 2102 N N . VAL A 1 271 ? 3.614 7.891 -8.303 1.00 98.19 271 VAL A N 1
ATOM 2103 C CA . VAL A 1 271 ? 3.494 8.490 -6.967 1.00 98.19 271 VAL A CA 1
ATOM 2104 C C . VAL A 1 271 ? 4.877 8.884 -6.465 1.00 98.19 271 VAL A C 1
ATOM 2106 O O . VAL A 1 271 ? 5.740 8.031 -6.256 1.00 98.19 271 VAL A O 1
ATOM 2109 N N . TYR A 1 272 ? 5.091 10.187 -6.293 1.00 97.81 272 TYR A N 1
ATOM 2110 C CA . TYR A 1 272 ? 6.397 10.752 -5.955 1.00 97.81 272 TYR A CA 1
ATOM 2111 C C . TYR A 1 272 ? 6.662 10.782 -4.439 1.00 97.81 272 TYR A C 1
ATOM 2113 O O . TYR A 1 272 ? 5.749 11.141 -3.678 1.00 97.81 272 TYR A O 1
ATOM 2121 N N . PRO A 1 273 ? 7.901 10.472 -3.997 1.00 98.19 273 PRO A N 1
ATOM 2122 C CA . PRO A 1 273 ? 8.255 10.461 -2.582 1.00 98.19 273 PRO A CA 1
ATOM 2123 C C . PRO A 1 273 ? 8.161 11.843 -1.941 1.00 98.19 273 PRO A C 1
ATOM 2125 O O . PRO A 1 273 ? 8.759 12.810 -2.413 1.00 98.19 273 PRO A O 1
ATOM 2128 N N . GLU A 1 274 ? 7.441 11.909 -0.829 1.00 97.94 274 GLU A N 1
ATOM 2129 C CA . GLU A 1 274 ? 7.374 13.066 0.058 1.00 97.94 274 GLU A CA 1
ATOM 2130 C C . GLU A 1 274 ? 7.369 12.548 1.491 1.00 97.94 274 GLU A C 1
ATOM 2132 O O . GLU A 1 274 ? 6.559 11.684 1.819 1.00 97.94 274 GLU A O 1
ATOM 2137 N N . ALA A 1 275 ? 8.266 13.055 2.331 1.00 98.12 275 ALA A N 1
ATOM 2138 C CA . ALA A 1 275 ? 8.397 12.610 3.711 1.00 98.12 275 ALA A CA 1
ATOM 2139 C C . ALA A 1 275 ? 7.051 12.709 4.445 1.00 98.12 275 ALA A C 1
ATOM 2141 O O . ALA A 1 275 ? 6.449 13.782 4.510 1.00 98.12 275 ALA A O 1
ATOM 2142 N N . GLY A 1 276 ? 6.598 11.580 4.985 1.00 97.69 276 GLY A N 1
ATOM 2143 C CA . GLY A 1 276 ? 5.327 11.447 5.687 1.00 97.69 276 GLY A CA 1
ATOM 2144 C C . GLY A 1 276 ? 4.159 10.992 4.819 1.00 97.69 276 GLY A C 1
ATOM 2145 O O . GLY A 1 276 ? 3.104 10.664 5.359 1.00 97.69 276 GLY A O 1
ATOM 2146 N N . LYS A 1 277 ? 4.318 10.912 3.496 1.00 98.25 277 LYS A N 1
ATOM 2147 C CA . LYS A 1 277 ? 3.259 10.463 2.588 1.00 98.25 277 LYS A CA 1
ATOM 2148 C C . LYS A 1 277 ? 3.116 8.945 2.620 1.00 98.25 277 LYS A C 1
ATOM 2150 O O . LYS A 1 277 ? 4.075 8.222 2.356 1.00 98.25 277 LYS A O 1
ATOM 2155 N N . LEU A 1 278 ? 1.896 8.475 2.865 1.00 98.38 278 LEU A N 1
ATOM 2156 C CA . LEU A 1 278 ? 1.489 7.087 2.660 1.00 98.38 278 LEU A CA 1
ATOM 2157 C C . LEU A 1 278 ? 0.979 6.895 1.229 1.00 98.38 278 LEU A C 1
ATOM 2159 O O . LEU A 1 278 ? 0.165 7.678 0.737 1.00 98.38 278 LEU A O 1
ATOM 2163 N N . LEU A 1 279 ? 1.420 5.810 0.609 1.00 98.56 279 LEU A N 1
ATOM 2164 C CA . LEU A 1 279 ? 0.869 5.184 -0.580 1.00 98.56 279 LEU A CA 1
ATOM 2165 C C . LEU A 1 279 ? 0.362 3.793 -0.184 1.00 98.56 279 LEU A C 1
ATOM 2167 O O . LEU A 1 279 ? 1.133 2.962 0.290 1.00 98.56 279 LEU A O 1
ATOM 2171 N N . LEU A 1 280 ? -0.925 3.545 -0.387 1.00 98.31 280 LEU A N 1
ATOM 2172 C CA . LEU A 1 280 ? -1.577 2.267 -0.133 1.00 98.31 280 LEU A CA 1
ATOM 2173 C C . LEU A 1 280 ? -2.109 1.724 -1.458 1.00 98.31 280 LEU A C 1
ATOM 2175 O O . LEU A 1 280 ? -2.865 2.420 -2.132 1.00 98.31 280 LEU A O 1
ATOM 2179 N N . PHE A 1 281 ? -1.744 0.506 -1.838 1.00 98.62 281 PHE A N 1
ATOM 2180 C CA . PHE A 1 281 ? -2.247 -0.106 -3.069 1.00 98.62 281 PHE A CA 1
ATOM 2181 C C . PHE A 1 281 ? -2.539 -1.591 -2.889 1.00 98.62 281 PHE A C 1
ATOM 2183 O O . PHE A 1 281 ? -1.920 -2.273 -2.070 1.00 98.62 281 PHE A O 1
ATOM 2190 N N . PHE A 1 282 ? -3.508 -2.084 -3.654 1.00 98.56 282 PHE A N 1
ATOM 2191 C CA . PHE A 1 282 ? -3.975 -3.463 -3.581 1.00 98.56 282 PHE A CA 1
ATOM 2192 C C . PHE A 1 282 ? -3.446 -4.266 -4.768 1.00 98.56 282 PHE A C 1
ATOM 2194 O O . PHE A 1 282 ? -3.620 -3.875 -5.917 1.00 98.56 282 PHE A O 1
ATOM 2201 N N . THR A 1 283 ? -2.796 -5.392 -4.471 1.00 98.25 283 THR A N 1
ATOM 2202 C CA . THR A 1 283 ? -2.265 -6.334 -5.475 1.00 98.25 283 THR A CA 1
ATOM 2203 C C . THR A 1 283 ? -3.300 -7.384 -5.879 1.00 98.25 283 THR A C 1
ATOM 2205 O O . THR A 1 283 ? -3.124 -8.073 -6.876 1.00 98.25 283 THR A O 1
ATOM 2208 N N . MET A 1 284 ? -4.390 -7.512 -5.117 1.00 98.25 284 MET A N 1
ATOM 2209 C CA . MET A 1 284 ? -5.485 -8.442 -5.394 1.00 98.25 284 MET A CA 1
ATOM 2210 C C . MET A 1 284 ? -6.816 -7.714 -5.559 1.00 98.25 284 MET A C 1
ATOM 2212 O O . MET A 1 284 ? -7.084 -6.722 -4.869 1.00 98.25 284 MET A O 1
ATOM 2216 N N . GLY A 1 285 ? -7.653 -8.238 -6.453 1.00 97.31 285 GLY A N 1
ATOM 2217 C CA . GLY A 1 285 ? -9.043 -7.832 -6.641 1.00 97.31 285 GLY A CA 1
ATOM 2218 C C . GLY A 1 285 ? -9.974 -8.359 -5.545 1.00 97.31 285 GLY A C 1
ATOM 2219 O O . GLY A 1 285 ? -9.550 -9.032 -4.605 1.00 97.31 285 GLY A O 1
ATOM 2220 N N . ASP A 1 286 ? -11.269 -8.071 -5.677 1.00 95.19 286 ASP A N 1
ATOM 2221 C CA . ASP A 1 286 ? -12.280 -8.463 -4.683 1.00 95.19 286 ASP A CA 1
ATOM 2222 C C . ASP A 1 286 ? -12.463 -9.986 -4.576 1.00 95.19 286 ASP A C 1
ATOM 2224 O O . ASP A 1 286 ? -12.885 -10.470 -3.532 1.00 95.19 286 ASP A O 1
ATOM 2228 N N . HIS A 1 287 ? -12.103 -10.740 -5.618 1.00 96.69 287 HIS A N 1
ATOM 2229 C CA . HIS A 1 287 ? -12.252 -12.200 -5.696 1.00 96.69 287 HIS A CA 1
ATOM 2230 C C . HIS A 1 287 ? -11.000 -12.987 -5.280 1.00 96.69 287 HIS A C 1
ATOM 2232 O O . HIS A 1 287 ? -10.991 -14.212 -5.347 1.00 96.69 287 HIS A O 1
ATOM 2238 N N . GLY A 1 288 ? -9.936 -12.308 -4.839 1.00 96.44 288 GLY A N 1
ATOM 2239 C CA . GLY A 1 288 ? -8.670 -12.956 -4.471 1.00 96.44 288 GLY A CA 1
ATOM 2240 C C . GLY A 1 288 ? -7.691 -13.167 -5.619 1.00 96.44 288 GLY A C 1
ATOM 2241 O O . GLY A 1 288 ? -6.536 -13.502 -5.364 1.00 96.44 288 GLY A O 1
ATOM 2242 N N . ASP A 1 289 ? -8.107 -12.902 -6.856 1.00 97.81 289 ASP A N 1
ATOM 2243 C CA . ASP A 1 289 ? -7.213 -12.915 -8.008 1.00 97.81 289 ASP A CA 1
ATOM 2244 C C . ASP A 1 289 ? -6.213 -11.758 -7.946 1.00 97.81 289 ASP A C 1
ATOM 2246 O O . ASP A 1 289 ? -6.534 -10.647 -7.507 1.00 97.81 289 ASP A O 1
ATOM 2250 N N . VAL A 1 290 ? -4.995 -12.011 -8.422 1.00 98.31 290 VAL A N 1
ATOM 2251 C CA . VAL A 1 290 ? -3.970 -10.975 -8.574 1.00 98.31 290 VAL A CA 1
ATOM 2252 C C . VAL A 1 290 ? -4.413 -9.985 -9.650 1.00 98.31 290 VAL A C 1
ATOM 2254 O O . VAL A 1 290 ? -4.785 -10.381 -10.752 1.00 98.31 290 VAL A O 1
ATOM 2257 N N . ASP A 1 291 ? -4.370 -8.695 -9.331 1.00 98.38 291 ASP A N 1
ATOM 2258 C CA . ASP A 1 291 ? -4.771 -7.621 -10.232 1.00 98.38 291 ASP A CA 1
ATOM 2259 C C . ASP A 1 291 ? -3.617 -7.295 -11.204 1.00 98.38 291 ASP A C 1
ATOM 2261 O O . ASP A 1 291 ? -2.592 -6.752 -10.770 1.00 98.38 291 ASP A O 1
ATOM 2265 N N . PRO A 1 292 ? -3.748 -7.576 -12.515 1.00 98.25 292 PRO A N 1
ATOM 2266 C CA . PRO A 1 292 ? -2.725 -7.260 -13.511 1.00 98.25 292 PRO A CA 1
ATOM 2267 C C . PRO A 1 292 ? -2.528 -5.748 -13.701 1.00 98.25 292 PRO A C 1
ATOM 2269 O O . PRO A 1 292 ? -1.571 -5.341 -14.346 1.00 98.25 292 PRO A O 1
ATOM 2272 N N . MET A 1 293 ? -3.376 -4.877 -13.152 1.00 98.38 293 MET A N 1
ATOM 2273 C CA . MET A 1 293 ? -3.110 -3.437 -13.168 1.00 98.38 293 MET A CA 1
ATOM 2274 C C . MET A 1 293 ? -2.156 -3.002 -12.045 1.00 98.38 293 MET A C 1
ATOM 2276 O O . MET A 1 293 ? -1.604 -1.905 -12.095 1.00 98.38 293 MET A O 1
ATOM 2280 N N . SER A 1 294 ? -1.899 -3.875 -11.063 1.00 98.44 294 SER A N 1
ATOM 2281 C CA . SER A 1 294 ? -1.047 -3.604 -9.895 1.00 98.44 294 SER A CA 1
ATOM 2282 C C . SER A 1 294 ? 0.456 -3.827 -10.108 1.00 98.44 294 SER A C 1
ATOM 2284 O O . SER A 1 294 ? 1.240 -3.664 -9.165 1.00 98.44 294 SER A O 1
ATOM 2286 N N . TRP A 1 295 ? 0.881 -4.156 -11.336 1.00 98.62 295 TRP A N 1
ATOM 2287 C CA . TRP A 1 295 ? 2.301 -4.165 -11.696 1.00 98.62 295 TRP A CA 1
ATOM 2288 C C . TRP A 1 295 ? 2.917 -2.810 -11.380 1.00 98.62 295 TRP A C 1
ATOM 2290 O O . TRP A 1 295 ? 2.395 -1.769 -11.785 1.00 98.62 295 TRP A O 1
ATOM 2300 N N . HIS A 1 296 ? 4.034 -2.826 -10.660 1.00 98.69 296 HIS A N 1
ATOM 2301 C CA . HIS A 1 296 ? 4.686 -1.597 -10.249 1.00 98.69 296 HIS A CA 1
ATOM 2302 C C . HIS A 1 296 ? 6.196 -1.747 -10.089 1.00 98.69 296 HIS A C 1
ATOM 2304 O O . HIS A 1 296 ? 6.749 -2.846 -10.053 1.00 98.69 296 HIS A O 1
ATOM 2310 N N . GLY A 1 297 ? 6.882 -0.613 -9.995 1.00 98.06 297 GLY A N 1
ATOM 2311 C CA . GLY A 1 297 ? 8.320 -0.567 -9.762 1.00 98.06 297 GLY A CA 1
ATOM 2312 C C . GLY A 1 297 ? 8.779 0.772 -9.207 1.00 98.06 297 GLY A C 1
ATOM 2313 O O . GLY A 1 297 ? 8.042 1.759 -9.193 1.00 98.06 297 GLY A O 1
ATOM 2314 N N . GLY A 1 298 ? 10.010 0.794 -8.705 1.00 97.50 298 GLY A N 1
ATOM 2315 C CA . GLY A 1 298 ? 10.658 2.019 -8.256 1.00 97.50 298 GLY A CA 1
ATOM 2316 C C . GLY A 1 298 ? 11.382 2.696 -9.411 1.00 97.50 298 GLY A C 1
ATOM 2317 O O . GLY A 1 298 ? 12.272 2.093 -10.010 1.00 97.50 298 GLY A O 1
ATOM 2318 N N . ALA A 1 299 ? 11.038 3.952 -9.691 1.00 97.31 299 ALA A N 1
ATOM 2319 C CA . ALA A 1 299 ? 11.825 4.773 -10.592 1.00 97.31 299 ALA A CA 1
ATOM 2320 C C . ALA A 1 299 ? 13.224 5.043 -10.010 1.00 97.31 299 ALA A C 1
ATOM 2322 O O . ALA A 1 299 ? 13.453 5.015 -8.798 1.00 97.31 299 ALA A O 1
ATOM 2323 N N . ARG A 1 300 ? 14.162 5.320 -10.905 1.00 95.94 300 ARG A N 1
ATOM 2324 C CA . ARG A 1 300 ? 15.571 5.569 -10.646 1.00 95.94 300 ARG A CA 1
ATOM 2325 C C . ARG A 1 300 ? 15.750 6.837 -9.828 1.00 95.94 300 ARG A C 1
ATOM 2327 O O . ARG A 1 300 ? 15.468 7.912 -10.348 1.00 95.94 300 ARG A O 1
ATOM 2334 N N . VAL A 1 301 ? 16.366 6.694 -8.654 1.00 96.44 301 VAL 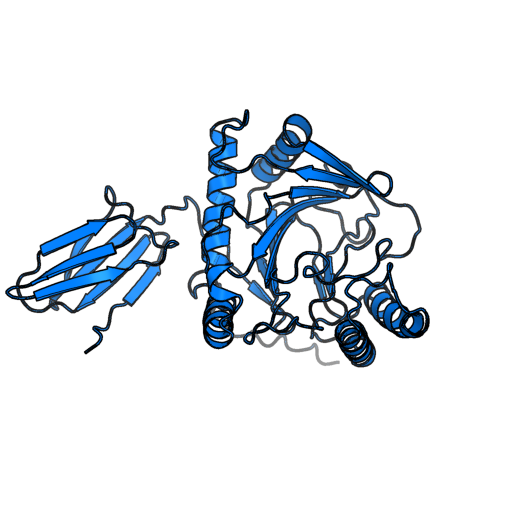A N 1
ATOM 2335 C CA . VAL A 1 301 ? 16.777 7.786 -7.759 1.00 96.44 301 VAL A CA 1
ATOM 2336 C C . VAL A 1 301 ? 17.882 8.625 -8.407 1.00 96.44 301 VAL A C 1
ATOM 2338 O O . VAL A 1 301 ? 18.994 8.141 -8.588 1.00 96.44 301 VAL A O 1
ATOM 2341 N N . GLY A 1 302 ? 17.572 9.863 -8.801 1.00 91.00 302 GLY A N 1
ATOM 2342 C CA . GLY A 1 302 ? 18.512 10.745 -9.514 1.00 91.00 302 GLY A CA 1
ATOM 2343 C C . GLY A 1 302 ? 19.437 11.562 -8.604 1.00 91.00 302 GLY A C 1
ATOM 2344 O O . GLY A 1 302 ? 20.651 11.379 -8.611 1.00 91.00 302 GLY A O 1
ATOM 2345 N N . SER A 1 303 ? 18.874 12.489 -7.828 1.00 78.56 303 SER A N 1
ATOM 2346 C CA . SER A 1 303 ? 19.591 13.278 -6.818 1.00 78.56 303 SER A CA 1
ATOM 2347 C C . SER A 1 303 ? 19.316 12.748 -5.412 1.00 78.56 303 SER A C 1
ATOM 2349 O O . SER A 1 303 ? 18.188 12.351 -5.117 1.00 78.56 303 SER A O 1
ATOM 2351 N N . ALA A 1 304 ? 20.322 12.790 -4.537 1.00 74.06 304 ALA A N 1
ATOM 2352 C CA . ALA A 1 304 ? 20.177 12.420 -3.133 1.00 74.06 304 ALA A CA 1
ATOM 2353 C C . ALA A 1 304 ? 19.071 13.245 -2.446 1.00 74.06 304 ALA A C 1
ATOM 2355 O O . ALA A 1 304 ? 19.061 14.474 -2.546 1.00 74.06 304 ALA A O 1
ATOM 2356 N N . GLY A 1 305 ? 18.148 12.565 -1.755 1.00 81.44 305 GLY A N 1
ATOM 2357 C CA . GLY A 1 305 ? 17.247 13.195 -0.787 1.00 81.44 305 GLY A CA 1
ATOM 2358 C C . GLY A 1 305 ? 18.024 13.787 0.392 1.00 81.44 305 GLY A C 1
ATOM 2359 O O . GLY A 1 305 ? 19.256 13.699 0.439 1.00 81.44 305 GLY A O 1
ATOM 2360 N N . ALA A 1 306 ? 17.320 14.349 1.377 1.00 88.50 306 ALA A N 1
ATOM 2361 C CA . ALA A 1 306 ? 17.962 14.892 2.579 1.00 88.50 306 ALA A CA 1
ATOM 2362 C C . ALA A 1 306 ? 18.832 13.845 3.305 1.00 88.50 306 ALA A C 1
ATOM 2364 O O . ALA A 1 306 ? 19.789 14.198 3.992 1.00 88.50 306 ALA A O 1
ATOM 2365 N N . HIS A 1 307 ? 18.538 12.560 3.095 1.00 91.56 307 HIS A N 1
ATOM 2366 C CA . HIS A 1 307 ? 19.228 11.425 3.693 1.00 91.56 307 HIS A CA 1
ATOM 2367 C C . HIS A 1 307 ? 20.002 10.586 2.664 1.00 91.56 307 HIS A C 1
ATOM 2369 O O . HIS A 1 307 ? 20.130 9.370 2.816 1.00 91.56 307 HIS A O 1
ATOM 2375 N N . GLY A 1 308 ? 20.501 11.203 1.590 1.00 93.06 308 GLY A N 1
ATOM 2376 C CA . GLY A 1 308 ? 21.421 10.545 0.656 1.00 93.06 308 GLY A CA 1
ATOM 2377 C C . GLY A 1 308 ? 20.761 9.688 -0.430 1.00 93.06 308 GLY A C 1
ATOM 2378 O O . GLY A 1 308 ? 21.455 9.242 -1.332 1.00 93.06 308 GLY A O 1
ATOM 2379 N N . GLY A 1 309 ? 19.443 9.476 -0.391 1.00 95.75 309 GLY A N 1
ATOM 2380 C CA . GLY A 1 309 ? 18.715 8.615 -1.331 1.00 95.75 309 GLY A CA 1
ATOM 2381 C C . GLY A 1 309 ? 17.222 8.559 -1.013 1.00 95.75 309 GLY A C 1
ATOM 2382 O O . GLY A 1 309 ? 16.704 9.437 -0.326 1.00 95.75 309 GLY A O 1
ATOM 2383 N N . LYS A 1 310 ? 16.514 7.544 -1.516 1.00 97.25 310 LYS A N 1
ATOM 2384 C CA . LYS A 1 310 ? 15.089 7.337 -1.215 1.00 97.25 310 LYS A CA 1
ATOM 2385 C C . LYS A 1 310 ? 14.946 6.433 0.001 1.00 97.25 310 LYS A C 1
ATOM 2387 O O . LYS A 1 310 ? 15.379 5.285 -0.046 1.00 97.25 310 LYS A O 1
ATOM 2392 N N . TRP A 1 311 ? 14.261 6.918 1.031 1.00 98.19 311 TRP A N 1
ATOM 2393 C CA . TRP A 1 311 ? 13.892 6.123 2.199 1.00 98.19 311 TRP A CA 1
ATOM 2394 C C . TRP A 1 311 ? 12.387 5.873 2.234 1.00 98.19 311 TRP A C 1
ATOM 2396 O O . TRP A 1 311 ? 11.586 6.783 2.007 1.00 98.19 311 TRP A O 1
ATOM 2406 N N . MET A 1 312 ? 11.988 4.638 2.523 1.00 98.31 312 MET A N 1
ATOM 2407 C CA . MET A 1 312 ? 10.579 4.257 2.638 1.00 98.31 312 MET A CA 1
ATOM 2408 C C . MET A 1 312 ? 10.387 3.131 3.652 1.00 98.31 312 MET A C 1
ATOM 2410 O O . MET A 1 312 ? 11.176 2.195 3.685 1.00 98.31 312 MET A O 1
ATOM 2414 N N . LEU A 1 313 ? 9.326 3.198 4.450 1.00 98.06 313 LEU A N 1
ATOM 2415 C CA . LEU A 1 313 ? 8.845 2.095 5.276 1.00 98.06 313 LEU A CA 1
ATOM 2416 C C . LEU A 1 313 ? 7.835 1.285 4.456 1.00 98.06 313 LEU A C 1
ATOM 2418 O O . LEU A 1 313 ? 6.839 1.835 3.990 1.00 98.06 313 LEU A O 1
ATOM 2422 N N . GLN A 1 314 ? 8.095 -0.004 4.271 1.00 97.81 314 GLN A N 1
ATOM 2423 C CA . GLN A 1 314 ? 7.233 -0.939 3.559 1.00 97.81 314 GLN A CA 1
ATOM 2424 C C . GLN A 1 314 ? 6.606 -1.929 4.539 1.00 97.81 314 GLN A C 1
ATOM 2426 O O . GLN A 1 314 ? 7.306 -2.578 5.320 1.00 97.81 314 GLN A O 1
ATOM 2431 N N . ILE A 1 315 ? 5.283 -2.058 4.466 1.00 97.06 315 ILE A N 1
ATOM 2432 C CA . ILE A 1 315 ? 4.487 -3.008 5.242 1.00 97.06 315 ILE A CA 1
ATOM 2433 C C . ILE A 1 315 ? 3.573 -3.764 4.280 1.00 97.06 315 ILE A C 1
ATOM 2435 O O . ILE A 1 315 ? 2.914 -3.163 3.431 1.00 97.06 315 ILE A O 1
ATOM 2439 N N . PHE A 1 316 ? 3.527 -5.085 4.431 1.00 96.94 316 PHE A N 1
ATOM 2440 C CA . PHE A 1 316 ? 2.678 -5.964 3.634 1.00 96.94 316 PHE A CA 1
ATOM 2441 C C . PHE A 1 316 ? 1.571 -6.554 4.493 1.00 96.94 316 PHE A C 1
ATOM 2443 O O . PHE A 1 316 ? 1.837 -7.035 5.594 1.00 96.94 316 PHE A O 1
ATOM 2450 N N . LYS A 1 317 ? 0.355 -6.605 3.950 1.00 97.25 317 LYS A N 1
ATOM 2451 C CA . LYS A 1 317 ? -0.739 -7.392 4.518 1.00 97.25 317 LYS A CA 1
ATOM 2452 C C . LYS A 1 317 ? -0.974 -8.647 3.712 1.00 97.25 317 LYS A C 1
ATOM 2454 O O . LYS A 1 317 ? -0.901 -8.639 2.480 1.00 97.25 317 LYS A O 1
ATOM 2459 N N . THR A 1 318 ? -1.271 -9.728 4.423 1.00 97.56 318 THR A N 1
ATOM 2460 C CA . THR A 1 318 ? -1.532 -11.028 3.803 1.00 97.56 318 THR A CA 1
ATOM 2461 C C . THR A 1 318 ? -2.883 -11.585 4.213 1.00 97.56 318 THR A C 1
ATOM 2463 O O . THR A 1 318 ? -3.358 -11.331 5.320 1.00 97.56 318 THR A O 1
ATOM 2466 N N . ILE A 1 319 ? -3.492 -12.370 3.323 1.00 97.88 319 ILE A N 1
ATOM 2467 C CA . ILE A 1 319 ? -4.718 -13.109 3.627 1.00 97.88 319 ILE A CA 1
ATOM 2468 C C . ILE A 1 319 ? -4.428 -14.057 4.806 1.00 97.88 319 ILE A C 1
ATOM 2470 O O . ILE A 1 319 ? -3.428 -14.795 4.747 1.00 97.88 319 ILE A O 1
ATOM 2474 N N . PRO A 1 320 ? -5.270 -14.0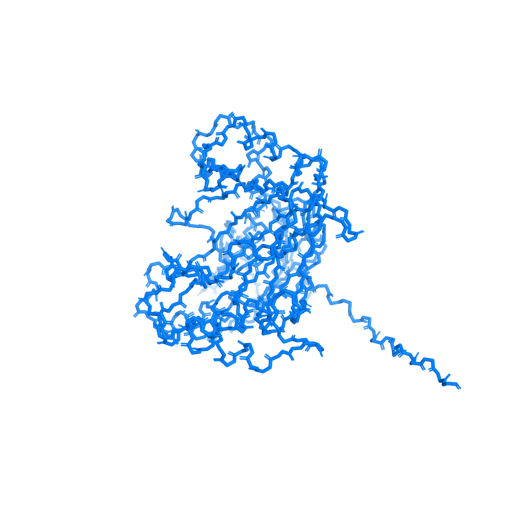67 5.857 1.00 96.62 320 PRO A N 1
ATOM 2475 C CA . PRO A 1 320 ? -5.104 -14.975 6.985 1.00 96.62 320 PRO A CA 1
ATOM 2476 C C . PRO A 1 320 ? -5.045 -16.449 6.557 1.00 96.62 320 PRO A C 1
ATOM 2478 O O . PRO A 1 320 ? -5.873 -16.847 5.736 1.00 96.62 320 PRO A O 1
ATOM 2481 N N . PRO A 1 321 ? -4.079 -17.260 7.048 1.00 97.06 321 PRO A N 1
ATOM 2482 C CA . PRO A 1 321 ? -3.916 -18.670 6.708 1.00 97.06 321 PRO A CA 1
ATOM 2483 C C . PRO A 1 321 ? -5.209 -19.469 6.756 1.00 97.06 321 PRO A C 1
ATOM 2485 O O . PRO A 1 321 ? -5.471 -20.253 5.848 1.00 97.06 321 PRO A O 1
ATOM 2488 N N . GLU A 1 322 ? -6.022 -19.219 7.776 1.00 96.88 322 GLU A N 1
ATOM 2489 C CA . GLU A 1 322 ? -7.308 -19.861 8.005 1.00 96.88 322 GLU A CA 1
ATOM 2490 C C . GLU A 1 322 ? -8.344 -19.565 6.917 1.00 96.88 322 GLU A C 1
ATOM 2492 O O . GLU A 1 322 ? -9.252 -20.363 6.748 1.00 96.88 322 GLU A O 1
ATOM 2497 N N . LEU A 1 323 ? -8.194 -18.482 6.143 1.00 97.06 323 LEU A N 1
ATOM 2498 C CA . LEU A 1 323 ? -9.107 -18.126 5.051 1.00 97.06 323 LEU A CA 1
ATOM 2499 C C . LEU A 1 323 ? -8.616 -18.608 3.679 1.00 97.06 323 LEU A C 1
ATOM 2501 O O . LEU A 1 323 ? -9.411 -18.712 2.752 1.00 97.06 323 LEU A O 1
ATOM 2505 N N . ARG A 1 324 ? -7.318 -18.905 3.510 1.00 96.62 324 ARG A N 1
ATOM 2506 C CA . ARG A 1 324 ? -6.678 -19.097 2.185 1.00 96.62 324 ARG A CA 1
ATOM 2507 C C . ARG A 1 324 ? -7.284 -20.219 1.339 1.00 96.62 324 ARG A C 1
ATOM 2509 O O . ARG A 1 324 ? -7.188 -20.164 0.119 1.00 96.62 324 ARG A O 1
ATOM 2516 N N . ASN A 1 325 ? -7.907 -21.208 1.977 1.00 97.50 325 ASN A N 1
ATOM 2517 C CA . ASN A 1 325 ? -8.546 -22.346 1.310 1.00 97.50 325 ASN A CA 1
ATOM 2518 C C . ASN A 1 325 ? -10.073 -22.189 1.174 1.00 97.50 325 ASN A C 1
ATOM 2520 O O . ASN A 1 325 ? -10.755 -23.141 0.798 1.00 97.50 325 ASN A O 1
ATOM 2524 N N . HIS A 1 326 ? -10.616 -21.006 1.479 1.00 97.31 326 HIS A N 1
ATOM 2525 C CA . HIS A 1 326 ? -12.048 -20.717 1.491 1.00 97.31 326 HIS A CA 1
ATOM 2526 C C . HIS A 1 326 ? -12.352 -19.518 0.572 1.00 97.31 326 HIS A C 1
ATOM 2528 O O . HIS A 1 326 ? -12.442 -18.388 1.052 1.00 97.31 326 HIS A O 1
ATOM 2534 N N . PRO A 1 327 ? -12.517 -19.728 -0.752 1.00 96.94 327 PRO A N 1
ATOM 2535 C CA . PRO A 1 327 ? -12.641 -18.641 -1.735 1.00 96.94 327 PRO A CA 1
ATOM 2536 C C . PRO A 1 327 ? -13.732 -17.606 -1.418 1.00 96.94 327 PRO A C 1
ATOM 2538 O O . PRO A 1 327 ? -13.517 -16.401 -1.567 1.00 96.94 327 PRO A O 1
ATOM 2541 N N . ASP A 1 328 ? -14.880 -18.053 -0.905 1.00 97.25 328 ASP A N 1
ATOM 2542 C CA . ASP A 1 328 ? -15.971 -17.161 -0.496 1.00 97.25 328 ASP A CA 1
ATOM 2543 C C . ASP A 1 328 ? -15.580 -16.276 0.695 1.00 97.25 328 ASP A C 1
ATOM 2545 O O . ASP A 1 328 ? -15.958 -15.104 0.768 1.00 97.25 328 ASP A O 1
ATOM 2549 N N . GLU A 1 329 ? -14.813 -16.819 1.641 1.00 96.25 329 GLU A N 1
ATOM 2550 C CA . GLU A 1 329 ? -14.333 -16.073 2.804 1.00 96.25 329 GLU A CA 1
ATOM 2551 C C . GLU A 1 329 ? -13.215 -15.105 2.419 1.00 96.25 329 GLU A C 1
ATOM 2553 O O . GLU A 1 329 ? -13.224 -13.967 2.889 1.00 96.25 329 GLU A O 1
ATOM 2558 N N . VAL A 1 330 ? -12.320 -15.505 1.506 1.00 97.69 330 VAL A N 1
ATOM 2559 C CA . VAL A 1 330 ? -11.324 -14.613 0.890 1.00 97.69 330 VAL A CA 1
ATOM 2560 C C . VAL A 1 330 ? -12.017 -13.443 0.202 1.00 97.69 330 VAL A C 1
ATOM 2562 O O . VAL A 1 330 ? -11.660 -12.295 0.455 1.00 97.69 330 VAL A O 1
ATOM 2565 N N . THR A 1 331 ? -13.051 -13.711 -0.597 1.00 97.44 331 THR A N 1
ATOM 2566 C CA . THR A 1 331 ? -13.802 -12.670 -1.310 1.00 97.44 331 THR A CA 1
ATOM 2567 C C . THR A 1 331 ? -14.417 -11.662 -0.337 1.00 97.44 331 THR A C 1
ATOM 2569 O O . THR A 1 331 ? -14.235 -10.449 -0.474 1.00 97.44 331 THR A O 1
ATOM 2572 N N . ARG A 1 332 ? -15.108 -12.147 0.707 1.00 95.00 332 ARG A N 1
ATOM 2573 C CA . ARG A 1 332 ? -15.692 -11.282 1.750 1.00 95.00 332 ARG A CA 1
ATOM 2574 C C . ARG A 1 332 ? -14.624 -10.486 2.497 1.00 95.00 332 ARG A C 1
ATOM 2576 O O . ARG A 1 332 ? -14.827 -9.305 2.779 1.00 95.00 332 ARG A O 1
ATOM 2583 N N . PHE A 1 333 ? -13.503 -11.126 2.828 1.00 95.62 333 PHE A N 1
ATOM 2584 C CA . PHE A 1 333 ? -12.377 -10.492 3.504 1.00 95.62 333 PHE A CA 1
ATOM 2585 C C . PHE A 1 333 ? -11.793 -9.353 2.660 1.00 95.62 333 PHE A C 1
ATOM 2587 O O . PHE A 1 333 ? -11.694 -8.228 3.149 1.00 95.62 333 PHE A O 1
ATOM 2594 N N . LEU A 1 334 ? -11.472 -9.613 1.391 1.00 96.88 334 LEU A N 1
ATOM 2595 C CA . LEU A 1 334 ? -10.845 -8.637 0.501 1.00 96.88 334 LEU A CA 1
ATOM 2596 C C . LEU A 1 334 ? -11.780 -7.490 0.141 1.00 96.88 334 LEU A C 1
ATOM 2598 O O . LEU A 1 334 ? -11.356 -6.340 0.213 1.00 96.88 334 LEU A O 1
ATOM 2602 N N . THR A 1 335 ? -13.053 -7.781 -0.142 1.00 95.06 335 THR A N 1
ATOM 2603 C CA . THR A 1 335 ? -14.070 -6.749 -0.400 1.00 95.06 335 THR A CA 1
ATOM 2604 C C . THR A 1 335 ? -14.146 -5.763 0.769 1.00 95.06 335 THR A C 1
ATOM 2606 O O . THR A 1 335 ? -14.162 -4.551 0.567 1.00 95.06 335 THR A O 1
ATOM 2609 N N . ARG A 1 336 ? -14.124 -6.266 2.012 1.00 93.50 336 ARG A N 1
ATOM 2610 C CA . ARG A 1 336 ? -14.093 -5.421 3.213 1.00 93.50 336 ARG A CA 1
ATOM 2611 C C . ARG A 1 336 ? -12.788 -4.630 3.321 1.00 93.50 336 ARG A C 1
ATOM 2613 O O . ARG A 1 336 ? -12.824 -3.430 3.563 1.00 93.50 336 ARG A O 1
ATOM 2620 N N . CYS A 1 337 ? -11.636 -5.281 3.159 1.00 94.69 337 CYS A N 1
ATOM 2621 C CA . CYS A 1 337 ? -10.324 -4.636 3.283 1.00 94.69 337 CYS A CA 1
ATOM 2622 C C . CYS A 1 337 ? -10.067 -3.561 2.213 1.00 94.69 337 CYS A C 1
ATOM 2624 O O . CYS A 1 337 ? -9.318 -2.619 2.459 1.00 94.69 337 CYS A O 1
ATOM 2626 N N . ARG A 1 338 ? -10.702 -3.679 1.042 1.00 95.31 338 ARG A N 1
ATOM 2627 C CA . ARG A 1 338 ? -10.643 -2.716 -0.071 1.00 95.31 338 ARG A CA 1
ATOM 2628 C C . ARG A 1 338 ? -11.571 -1.512 0.114 1.00 95.31 338 ARG A C 1
ATOM 2630 O O . ARG A 1 338 ? -11.566 -0.601 -0.712 1.00 95.31 338 ARG A O 1
ATOM 2637 N N . GLN A 1 339 ? -12.332 -1.464 1.205 1.00 91.81 339 GLN A N 1
ATOM 2638 C CA . GLN A 1 339 ? -13.205 -0.350 1.561 1.00 91.81 339 GLN A CA 1
ATOM 2639 C C . GLN A 1 339 ? -12.711 0.304 2.860 1.00 91.81 339 GLN A C 1
ATOM 2641 O O . GLN A 1 339 ? -13.218 -0.017 3.938 1.00 91.81 339 GLN A O 1
ATOM 2646 N N . PRO A 1 340 ? -11.728 1.229 2.790 1.00 87.69 340 PRO A N 1
ATOM 2647 C CA . PRO A 1 340 ? -11.311 1.993 3.960 1.00 87.69 340 PRO A CA 1
ATOM 2648 C C . PRO A 1 340 ? -12.520 2.680 4.605 1.00 87.69 340 PRO A C 1
ATOM 2650 O O . PRO A 1 340 ? -13.420 3.101 3.869 1.00 87.69 340 PRO A O 1
ATOM 2653 N N . PRO A 1 341 ? -12.551 2.850 5.937 1.00 80.06 341 PRO A N 1
ATOM 2654 C CA . PRO A 1 341 ? -13.687 3.468 6.607 1.00 80.06 341 PRO A CA 1
ATOM 2655 C C . PRO A 1 341 ? -14.064 4.830 6.009 1.00 80.06 341 PRO A C 1
ATOM 2657 O O . PRO A 1 341 ? -13.204 5.641 5.671 1.00 80.06 341 PRO A O 1
ATOM 2660 N N . SER A 1 342 ? -15.358 5.124 5.900 1.00 77.56 342 SER A N 1
ATOM 2661 C CA . SER A 1 342 ? -15.830 6.358 5.252 1.00 77.56 342 SER A CA 1
ATOM 2662 C C . SER A 1 342 ? -15.307 7.640 5.909 1.00 77.56 342 SER A C 1
ATOM 2664 O O . SER A 1 342 ? -15.156 8.643 5.227 1.00 77.56 342 SER A O 1
ATOM 2666 N N . PHE A 1 343 ? -14.978 7.617 7.204 1.00 70.56 343 PHE A N 1
ATOM 2667 C CA . PHE A 1 343 ? -14.433 8.778 7.914 1.00 70.56 343 PHE A CA 1
ATOM 2668 C C . PHE A 1 343 ? -12.968 9.093 7.571 1.00 70.56 343 PHE A C 1
ATOM 2670 O O . PHE A 1 343 ? -12.529 10.213 7.814 1.00 70.56 343 PHE A O 1
ATOM 2677 N N . VAL A 1 344 ? -12.203 8.140 7.018 1.00 79.06 344 VAL A N 1
ATOM 2678 C CA . VAL A 1 344 ? -10.840 8.421 6.520 1.00 79.06 344 VAL A CA 1
ATOM 2679 C C . VAL A 1 344 ? -10.853 8.884 5.071 1.00 79.06 344 VAL A C 1
ATOM 2681 O O . VAL A 1 344 ? -9.941 9.580 4.630 1.00 79.06 344 VAL A O 1
ATOM 2684 N N . GLN A 1 345 ? -11.888 8.510 4.322 1.00 74.06 345 GLN A N 1
ATOM 2685 C CA . GLN A 1 345 ? -12.121 9.011 2.980 1.00 74.06 345 GLN A CA 1
ATOM 2686 C C . GLN A 1 345 ? -12.611 10.439 3.157 1.00 74.06 345 GLN A C 1
ATOM 2688 O O . GLN A 1 345 ? -13.753 10.640 3.549 1.00 74.06 345 GLN A O 1
ATOM 2693 N N . GLY A 1 346 ? -11.741 11.431 2.971 1.00 62.16 346 GLY A N 1
ATOM 2694 C CA . GLY A 1 346 ? -12.107 12.835 3.140 1.00 62.16 346 GLY A CA 1
ATOM 2695 C C . GLY A 1 346 ? -13.195 13.216 2.150 1.00 62.16 346 GLY A C 1
ATOM 2696 O O . GLY A 1 346 ? -12.887 13.737 1.080 1.00 62.16 346 GLY A O 1
ATOM 2697 N N . LEU A 1 347 ? -14.452 12.942 2.512 1.00 48.84 347 LEU A N 1
ATOM 2698 C CA . LEU A 1 347 ? -15.667 13.368 1.843 1.00 48.84 347 LEU A CA 1
ATOM 2699 C C . LEU A 1 347 ? -15.777 14.876 2.033 1.00 48.84 347 LEU A C 1
ATOM 2701 O O . LEU A 1 347 ? -16.682 15.408 2.670 1.00 48.84 347 LEU A O 1
ATOM 2705 N N . SER A 1 348 ? -14.842 15.586 1.419 1.00 44.47 348 SER A N 1
ATOM 2706 C CA . SER A 1 348 ? -15.136 16.853 0.813 1.00 44.47 348 SER A CA 1
ATOM 2707 C C . SER A 1 348 ? -16.189 16.539 -0.246 1.00 44.47 348 SER A C 1
ATOM 2709 O O . SER A 1 348 ? -15.867 16.260 -1.398 1.00 44.47 348 SER A O 1
ATOM 2711 N N . HIS A 1 349 ? -17.467 16.637 0.113 1.00 41.59 349 HIS A N 1
ATOM 2712 C CA . HIS A 1 349 ? -18.474 17.115 -0.830 1.00 41.59 349 HIS A CA 1
ATOM 2713 C C . HIS A 1 349 ? -18.131 18.567 -1.215 1.00 41.59 349 HIS A C 1
ATOM 2715 O O . HIS A 1 349 ? -18.941 19.472 -1.053 1.00 41.59 349 HIS A O 1
ATOM 2721 N N . HIS A 1 350 ? -16.908 18.816 -1.692 1.00 38.53 350 HIS A N 1
ATOM 2722 C CA . HIS A 1 350 ? -16.659 19.968 -2.521 1.00 38.53 350 HIS A CA 1
ATOM 2723 C C . HIS A 1 350 ? -17.305 19.612 -3.855 1.00 38.53 350 HIS A C 1
ATOM 2725 O O . HIS A 1 350 ? -16.916 18.606 -4.459 1.00 38.53 350 HIS A O 1
ATOM 2731 N N . PRO A 1 351 ? -18.327 20.367 -4.297 1.00 36.94 351 PRO A N 1
ATOM 2732 C CA . PRO A 1 351 ? -18.767 20.292 -5.678 1.00 36.94 351 PRO A CA 1
ATOM 2733 C C . PRO A 1 351 ? -17.505 20.377 -6.527 1.00 36.94 351 PRO A C 1
ATOM 2735 O O . PRO A 1 351 ? -16.658 21.226 -6.250 1.00 36.94 351 PRO A O 1
ATOM 2738 N N . GLN A 1 352 ? -17.341 19.480 -7.497 1.00 36.44 352 GLN A N 1
ATOM 2739 C CA . GLN A 1 352 ? -16.337 19.682 -8.530 1.00 36.44 352 GLN A CA 1
ATOM 2740 C C . GLN A 1 352 ? -16.599 21.076 -9.105 1.00 36.44 352 GLN A C 1
ATOM 2742 O O . GLN A 1 352 ? -17.557 21.261 -9.858 1.00 36.44 352 GLN A O 1
ATOM 2747 N N . GLU A 1 353 ? -15.806 22.074 -8.707 1.00 35.19 353 GLU A N 1
ATOM 2748 C CA . GLU A 1 353 ? -15.687 23.293 -9.483 1.00 35.19 353 GLU A CA 1
ATOM 2749 C C . GLU A 1 353 ? -15.255 22.801 -10.853 1.00 35.19 353 GLU A C 1
ATOM 2751 O O . GLU A 1 353 ? -14.172 22.233 -11.017 1.00 35.19 353 GLU A O 1
ATOM 2756 N N . LYS A 1 354 ? -16.173 22.901 -11.819 1.00 33.19 354 LYS A N 1
ATOM 2757 C CA . LYS A 1 354 ? -15.839 22.730 -13.221 1.00 33.19 354 LYS A CA 1
ATOM 2758 C C . LYS A 1 354 ? -14.679 23.680 -13.463 1.00 33.19 354 LYS A C 1
ATOM 2760 O O . LYS A 1 354 ? -14.874 24.890 -13.492 1.00 33.19 354 LYS A O 1
ATOM 2765 N N . ILE A 1 355 ? -13.485 23.121 -13.605 1.00 33.69 355 ILE A N 1
ATOM 2766 C CA . ILE A 1 355 ? -12.358 23.830 -14.183 1.00 33.69 355 ILE A CA 1
ATOM 2767 C C . ILE A 1 355 ? -12.802 24.104 -15.617 1.00 33.69 355 ILE A C 1
ATOM 2769 O O . ILE A 1 355 ? -12.746 23.225 -16.481 1.00 33.69 355 ILE A O 1
ATOM 2773 N N . GLU A 1 356 ? -13.382 25.283 -15.835 1.00 32.53 356 GLU A N 1
ATOM 2774 C CA . GLU A 1 356 ? -13.690 25.772 -17.166 1.00 32.53 356 GLU A CA 1
ATOM 2775 C C . GLU A 1 356 ? -12.368 25.798 -17.926 1.00 32.53 356 GLU A C 1
ATOM 2777 O O . GLU A 1 356 ? -11.415 26.483 -17.546 1.00 32.53 356 GLU A O 1
ATOM 2782 N N . LYS A 1 357 ? -12.276 24.963 -18.966 1.00 32.75 357 LYS A N 1
ATOM 2783 C CA . LYS A 1 357 ? -11.150 25.025 -19.891 1.00 32.75 357 LYS A CA 1
ATOM 2784 C C . LYS A 1 357 ? -11.127 26.446 -20.461 1.00 32.75 357 LYS A C 1
ATOM 2786 O O . LYS A 1 357 ? -12.187 26.907 -20.888 1.00 32.75 357 LYS A O 1
ATOM 2791 N N . PRO A 1 358 ? -9.970 27.128 -20.487 1.00 34.56 358 PRO A N 1
ATOM 2792 C CA . PRO A 1 358 ? -9.881 28.426 -21.130 1.00 34.56 358 PRO A CA 1
ATOM 2793 C C . PRO A 1 358 ? -10.320 28.270 -22.589 1.00 34.56 358 PRO A C 1
ATOM 2795 O O . PRO A 1 358 ? -9.766 27.459 -23.334 1.00 34.56 358 PRO A O 1
ATOM 2798 N N . THR A 1 359 ? -11.379 28.987 -22.953 1.00 46.97 359 THR A N 1
ATOM 2799 C CA . THR A 1 359 ? -11.862 29.105 -24.330 1.00 46.97 359 THR A CA 1
ATOM 2800 C C . THR A 1 359 ? -10.760 29.769 -25.170 1.00 46.97 359 THR A C 1
ATOM 2802 O O . THR A 1 359 ? -10.128 30.695 -24.655 1.00 46.97 359 THR A O 1
ATOM 2805 N N . PRO A 1 360 ? -10.487 29.285 -26.398 1.00 57.59 360 PRO A N 1
ATOM 2806 C CA . PRO A 1 360 ? -9.386 29.765 -27.239 1.00 57.59 360 PRO A CA 1
ATOM 2807 C C . PRO A 1 360 ? -9.453 31.251 -27.594 1.00 57.59 360 PRO A C 1
ATOM 2809 O O . PRO A 1 360 ? -10.580 31.788 -27.714 1.00 57.59 360 PRO A O 1
#

InterPro domains:
  IPR045054 Prolyl 4-hydroxylase [PTHR10869] (88-311)

Foldseek 3Di:
DDFDWDWDADPQKIKIKGADDDDWDWDDFQQWIWIDDVPDIDIDGHQNLSGAPRVAWDWDADPNRIIMIIGGRPQPDDQFQWEFPFVQQTKIKGQQQDDLVLLVVVVVCQVVFFDWDDDDDPKTKGQDDDPPPDGPDDPVNNVVVVSSQSSLCQQQVHHDDPPFRGKIKIFDAADDPDQQFPQAKFFPCVVPVFFWKKKKAWSFAADPPQFAWWWAQLCTDDPQHDPLLLVLLVVCVVVVNGGLVDDPDPVSVVSSVSNRVSRSVRHHDTGGGDRNMMMMTTQADLQSDGRSSRIIGTTHGRAQTVPRGIIIIMGTDGDDPVCPVPRVSSNVSNVSSSDRDPSSNPPPPPPPPPPPDPDD

Organism: NCBI:txid2562239

Secondary structure (DSSP, 8-state):
-----EEEEETTEEEEEEE--S--EEEEETTEEEEEETTEEEEEEPPGGG---GGG-EEEE-TTSEEEEEEE-SS-SPPP-BEEEETTTTEEEETTSS-HHHHHHHHHHHHHHSEEEE-STT-EEEE---TTS--SS-HHHHHHHHHHHHHHHHHTTS---TTSPPPEEEEE----S--S-TT--B-TTTT-TTEEEEEEEE-SPPPTTTT---EEETT--STT--HHHHHHHHHHHHTT--BTTS-S-GGGHHHHHHHHHHHHTT-SEEE---TT-EEEEESB-TTS-B-GGG-BEEPP--S--TTSSEEEEEEEEE--GGGTT-HHHHHHHHHHHTS--TTTB-----------PPP-